Protein AF-A0AAW5XUJ6-F1 (afdb_monomer_lite)

pLDDT: mean 91.0, std 9.07, range [45.59,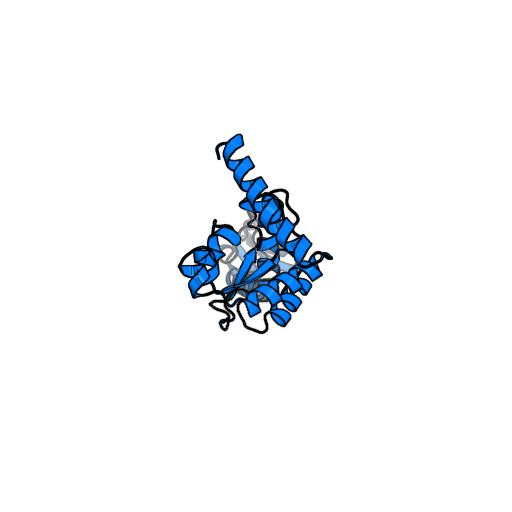 98.56]

Sequence (210 aa):
MRKHKVKENRGGTLSLIDALTNVELQRECSACRSLKLAEDFQKFTSGHLRAQCRGCYTKIQREVNQKYRLNRKIKNFNDRAIEKELEGDFTIEDYNELISFANGKCMLSGDVLTPETMQLDHVVALSKLVVGSTASNVWLVHKRVNEKKWIHSLIDYLTSEHGASVVDKKRLTQSINYLAGKAGVTFEEYIDLLVESEKIALVGKTFFNK

Foldseek 3Di:
DFDWDWDQDPLRKIFIAGPPPRHTQWIQASPPRDIDGQVQFDADPVRDTDSHGPVVVVVVVVVVCVVCVVVVVLVVQLVVLVVLVAGRPCDVVLVVVQCVLCVQAALFQRDGHDPVFKDKDFLLHSLLVQHGNFSLGIHIHGNVLCVQCPVPHPVRLCPDPVSVVRGDPVSNLSSLCSSCVRVVHHSVVSVVSSVVSVVSSVVCCVPVVD

Radius of gyration: 26.1 Å; chains: 1; bounding box: 54×42×80 Å

Structure (mmCIF, N/CA/C/O backbone):
data_AF-A0AAW5XUJ6-F1
#
_entry.id   AF-A0AAW5XUJ6-F1
#
loop_
_atom_site.group_PDB
_atom_site.id
_atom_site.type_symbol
_atom_site.label_atom_id
_atom_site.label_alt_id
_atom_site.label_comp_id
_atom_site.label_asym_id
_atom_site.label_entity_id
_atom_site.label_seq_id
_atom_site.pdbx_PDB_ins_code
_atom_site.Cartn_x
_atom_site.Cartn_y
_atom_site.Cartn_z
_atom_site.occupancy
_atom_site.B_iso_or_equiv
_atom_site.auth_seq_id
_atom_site.auth_comp_id
_atom_site.auth_asym_id
_atom_site.auth_atom_id
_atom_site.pdbx_PDB_model_num
ATOM 1 N N . MET A 1 1 ? 24.566 9.617 -53.868 1.00 57.62 1 MET A N 1
ATOM 2 C CA . MET A 1 1 ? 24.281 8.361 -53.132 1.00 57.62 1 MET A CA 1
ATOM 3 C C . MET A 1 1 ? 24.379 8.630 -51.638 1.00 57.62 1 MET A C 1
ATOM 5 O O . MET A 1 1 ? 25.399 9.167 -51.219 1.00 57.62 1 MET A O 1
ATOM 9 N N . ARG A 1 2 ? 23.353 8.292 -50.842 1.00 64.44 2 ARG A N 1
ATOM 10 C CA . ARG A 1 2 ? 23.471 8.323 -49.373 1.00 64.44 2 ARG A CA 1
ATOM 11 C C . ARG A 1 2 ? 24.458 7.235 -48.948 1.00 64.44 2 ARG A C 1
ATOM 13 O O . ARG A 1 2 ? 24.287 6.077 -49.323 1.00 64.44 2 ARG A O 1
ATOM 20 N N . LYS A 1 3 ? 25.521 7.624 -48.245 1.00 83.00 3 LYS A N 1
ATOM 21 C CA . LYS A 1 3 ? 26.506 6.691 -47.688 1.00 83.00 3 LYS A CA 1
ATOM 22 C C . LYS A 1 3 ? 26.049 6.313 -46.282 1.00 83.00 3 LYS A C 1
ATOM 24 O O . LYS A 1 3 ? 25.679 7.191 -45.509 1.00 83.00 3 LYS A O 1
ATOM 29 N N . HIS A 1 4 ? 26.086 5.027 -45.958 1.00 89.00 4 HIS A N 1
ATOM 30 C CA . HIS A 1 4 ? 25.734 4.517 -44.635 1.00 89.00 4 HIS A CA 1
ATOM 31 C C . HIS A 1 4 ? 26.974 3.934 -43.962 1.00 89.00 4 HIS A C 1
ATOM 33 O O . HIS A 1 4 ? 27.874 3.438 -44.642 1.00 89.00 4 HIS A O 1
ATOM 39 N N . LYS A 1 5 ? 27.022 3.990 -42.631 1.00 92.69 5 LYS A N 1
ATOM 40 C CA . LYS A 1 5 ? 28.093 3.403 -41.822 1.00 92.69 5 LYS A CA 1
ATOM 41 C C . LYS A 1 5 ? 27.497 2.538 -40.716 1.00 92.69 5 LYS A C 1
ATOM 43 O O . LYS A 1 5 ? 26.452 2.869 -40.162 1.00 92.69 5 LYS A O 1
ATOM 48 N N . VAL A 1 6 ? 28.184 1.448 -40.379 1.00 91.38 6 VAL A N 1
ATOM 49 C CA . VAL A 1 6 ? 27.886 0.655 -39.183 1.00 91.38 6 VAL A CA 1
ATOM 50 C C . VAL A 1 6 ? 28.646 1.239 -37.994 1.00 91.38 6 VAL A C 1
ATOM 52 O O . VAL A 1 6 ? 29.843 1.523 -38.081 1.00 91.38 6 VAL A O 1
ATOM 55 N N . LYS A 1 7 ? 27.936 1.446 -36.889 1.00 92.38 7 LYS A N 1
ATOM 56 C CA . LYS A 1 7 ? 28.463 1.952 -35.623 1.00 92.38 7 LYS A CA 1
ATOM 57 C C . LYS A 1 7 ? 28.191 0.934 -34.522 1.00 92.38 7 LYS A C 1
ATOM 59 O O . LYS A 1 7 ? 27.046 0.541 -34.324 1.00 92.38 7 LYS A O 1
ATOM 64 N N . GLU A 1 8 ? 29.219 0.578 -33.766 1.00 91.25 8 GLU A N 1
ATOM 65 C CA . GLU A 1 8 ? 29.068 -0.193 -32.533 1.00 91.25 8 GLU A CA 1
ATOM 66 C C . GLU A 1 8 ? 28.742 0.736 -31.354 1.00 91.25 8 GLU A C 1
ATOM 68 O O . GLU A 1 8 ? 29.313 1.821 -31.205 1.00 91.25 8 GLU A O 1
ATOM 73 N N . ASN A 1 9 ? 27.774 0.341 -30.528 1.00 87.06 9 ASN A N 1
ATOM 74 C CA . ASN A 1 9 ? 27.351 1.096 -29.352 1.00 87.06 9 ASN A CA 1
ATOM 75 C C . ASN A 1 9 ? 27.990 0.536 -28.074 1.00 87.06 9 ASN A C 1
ATOM 77 O O . ASN A 1 9 ? 28.350 -0.634 -28.015 1.00 87.06 9 ASN A O 1
ATOM 81 N N . ARG A 1 10 ? 28.018 1.335 -26.994 1.00 77.19 10 ARG A N 1
ATOM 82 C CA . ARG A 1 10 ? 28.584 0.963 -25.673 1.00 77.19 10 ARG A CA 1
ATOM 83 C C . ARG A 1 10 ? 27.963 -0.285 -25.005 1.00 77.19 10 ARG A C 1
ATOM 85 O O . ARG A 1 10 ? 28.423 -0.681 -23.945 1.00 77.19 10 ARG A O 1
ATOM 92 N N . GLY A 1 11 ? 26.935 -0.893 -25.600 1.00 72.94 11 GLY A N 1
ATOM 93 C CA . GLY A 1 11 ? 26.313 -2.146 -25.154 1.00 72.94 11 GLY A CA 1
ATOM 94 C C . GLY A 1 11 ? 26.535 -3.337 -26.094 1.00 72.94 11 GLY A C 1
ATOM 95 O O . GLY A 1 11 ? 25.790 -4.309 -25.994 1.00 72.94 11 GLY A O 1
ATOM 96 N N . GLY A 1 12 ? 27.481 -3.244 -27.038 1.00 83.31 12 GLY A N 1
ATOM 97 C CA . GLY A 1 12 ? 27.776 -4.306 -28.008 1.00 83.31 12 GLY A CA 1
ATOM 98 C C . GLY A 1 12 ? 26.663 -4.539 -29.035 1.00 83.31 12 GLY A C 1
ATOM 99 O O . GLY A 1 12 ? 26.521 -5.642 -29.549 1.00 83.31 12 GLY A O 1
ATOM 100 N N . THR A 1 13 ? 25.816 -3.534 -29.280 1.00 89.62 13 THR A N 1
ATOM 101 C CA . THR A 1 13 ? 24.784 -3.557 -30.329 1.00 89.62 13 THR A CA 1
ATOM 102 C C . THR A 1 13 ? 25.220 -2.721 -31.516 1.00 89.62 13 THR A C 1
ATOM 104 O O . THR A 1 13 ? 25.843 -1.665 -31.346 1.00 89.62 13 THR A O 1
ATOM 107 N N . LEU A 1 14 ? 24.818 -3.127 -32.714 1.00 93.19 14 LEU A N 1
ATOM 108 C CA . LEU A 1 14 ? 25.140 -2.410 -33.943 1.00 93.19 14 LEU A CA 1
ATOM 109 C C . LEU A 1 14 ? 24.032 -1.429 -34.350 1.00 93.19 14 LEU A C 1
ATOM 111 O O . LEU A 1 14 ? 22.842 -1.694 -34.188 1.00 93.19 14 LEU A O 1
ATOM 115 N N . SER A 1 15 ? 24.430 -0.289 -34.906 1.00 92.81 15 SER A N 1
ATOM 116 C CA . SER A 1 15 ? 23.545 0.707 -35.512 1.00 92.81 15 SER A CA 1
ATOM 117 C C . SER A 1 15 ? 23.955 0.977 -36.956 1.00 92.81 15 SER A C 1
ATOM 119 O O . SER A 1 15 ? 25.144 1.110 -37.249 1.00 92.81 15 SER A O 1
ATOM 121 N N . LEU A 1 16 ? 22.975 1.140 -37.843 1.00 93.25 16 LEU A N 1
ATOM 122 C CA . LEU A 1 16 ? 23.170 1.721 -39.167 1.00 93.25 16 LEU A CA 1
ATOM 123 C C . LEU A 1 16 ? 22.909 3.225 -39.081 1.00 93.25 16 LEU A C 1
ATOM 125 O O . LEU A 1 16 ? 21.800 3.647 -38.741 1.00 93.25 16 LEU A O 1
ATOM 129 N N . ILE A 1 17 ? 23.922 4.026 -39.396 1.00 93.12 17 ILE A N 1
ATOM 130 C CA . ILE A 1 17 ? 23.846 5.488 -39.371 1.00 93.12 17 ILE A CA 1
ATOM 131 C C . ILE A 1 17 ? 24.035 6.073 -40.771 1.00 93.12 17 ILE A C 1
ATOM 133 O O . ILE A 1 17 ? 24.772 5.528 -41.599 1.00 93.12 17 ILE A O 1
ATOM 137 N N . ASP A 1 18 ? 23.389 7.205 -41.029 1.00 91.44 18 ASP A N 1
ATOM 138 C CA . ASP A 1 18 ? 23.691 8.045 -42.185 1.00 91.44 18 ASP A CA 1
ATOM 139 C C . ASP A 1 18 ? 25.086 8.668 -42.001 1.00 91.44 18 ASP A C 1
ATOM 141 O O . ASP A 1 18 ? 25.373 9.291 -40.980 1.00 91.44 18 ASP A O 1
ATOM 145 N N . ALA A 1 19 ? 25.982 8.470 -42.969 1.00 88.50 19 ALA A N 1
ATOM 146 C CA . ALA A 1 19 ? 27.388 8.846 -42.825 1.00 88.50 19 ALA A CA 1
ATOM 147 C C . ALA A 1 19 ? 27.631 10.365 -42.863 1.00 88.50 19 ALA A C 1
ATOM 149 O O . ALA A 1 19 ? 28.704 10.807 -42.464 1.00 88.50 19 ALA A O 1
ATOM 150 N N . LEU A 1 20 ? 26.671 11.153 -43.358 1.00 87.31 20 LEU A N 1
ATOM 151 C CA . LEU A 1 20 ? 26.785 12.610 -43.454 1.00 87.31 20 LEU A CA 1
ATOM 152 C C . LEU A 1 20 ? 26.234 13.287 -42.199 1.00 87.31 20 LEU A C 1
ATOM 154 O O . LEU A 1 20 ? 26.838 14.213 -41.669 1.00 87.31 20 LEU A O 1
ATOM 158 N N . THR A 1 21 ? 25.090 12.811 -41.716 1.00 87.62 21 THR A N 1
ATOM 159 C CA . THR A 1 21 ? 24.347 13.432 -40.610 1.00 87.62 21 THR A CA 1
ATOM 160 C C . THR A 1 21 ? 24.557 12.732 -39.268 1.00 87.62 21 THR A C 1
ATOM 162 O O . THR A 1 21 ? 24.146 13.255 -38.236 1.00 87.62 21 THR A O 1
ATOM 165 N N . ASN A 1 22 ? 25.178 11.546 -39.258 1.00 85.50 22 ASN A N 1
ATOM 166 C CA . ASN A 1 22 ? 25.277 10.642 -38.104 1.00 85.50 22 ASN A CA 1
ATOM 167 C C . ASN A 1 22 ? 23.921 10.239 -37.495 1.00 85.50 22 ASN A C 1
ATOM 169 O O . ASN A 1 22 ? 23.876 9.699 -36.385 1.00 85.50 22 ASN A O 1
ATOM 173 N N . VAL A 1 23 ? 22.814 10.467 -38.210 1.00 88.19 23 VAL A N 1
ATOM 174 C CA . VAL A 1 23 ? 21.477 10.074 -37.761 1.00 88.19 23 VAL A CA 1
ATOM 175 C C . VAL A 1 23 ? 21.358 8.558 -37.807 1.00 88.19 23 VAL A C 1
ATOM 177 O O . VAL A 1 23 ? 21.691 7.917 -38.803 1.00 88.19 23 VAL A O 1
ATOM 180 N N . GLU A 1 24 ? 20.869 7.981 -36.714 1.00 90.56 24 GLU A N 1
ATOM 181 C CA . GLU A 1 24 ? 20.617 6.550 -36.616 1.00 90.56 24 GLU A CA 1
ATOM 182 C C . GLU A 1 24 ? 19.347 6.179 -37.387 1.00 90.56 24 GLU A C 1
ATOM 184 O O . GLU A 1 24 ? 18.268 6.694 -37.097 1.00 90.56 24 GLU A O 1
ATOM 189 N N . LEU A 1 25 ? 19.492 5.304 -38.384 1.00 92.31 25 LEU A N 1
ATOM 190 C CA . LEU A 1 25 ? 18.403 4.831 -39.243 1.00 92.31 25 LEU A CA 1
ATOM 191 C C . LEU A 1 25 ? 17.851 3.498 -38.740 1.00 92.31 25 LEU A C 1
ATOM 193 O O . LEU A 1 25 ? 16.638 3.288 -38.707 1.00 92.31 25 LEU A O 1
ATOM 197 N N . GLN A 1 26 ? 18.752 2.602 -38.333 1.00 93.75 26 GLN A N 1
ATOM 198 C CA . GLN A 1 26 ? 18.420 1.302 -37.762 1.00 93.75 26 GLN A CA 1
ATOM 199 C C . GLN A 1 26 ? 19.334 0.981 -36.589 1.00 93.75 26 GLN A C 1
ATOM 201 O O . GLN A 1 26 ? 20.488 1.411 -36.544 1.00 93.75 26 GLN A O 1
ATOM 206 N N . ARG A 1 27 ? 18.823 0.177 -35.662 1.00 93.69 27 ARG A N 1
ATOM 207 C CA . ARG A 1 27 ? 19.565 -0.327 -34.512 1.00 93.69 27 ARG A CA 1
ATOM 208 C C . ARG A 1 27 ? 19.189 -1.768 -34.227 1.00 93.69 27 ARG A C 1
ATOM 210 O O . ARG A 1 27 ? 18.035 -2.171 -34.349 1.00 93.69 27 ARG A O 1
ATOM 217 N N . GLU A 1 28 ? 20.183 -2.541 -33.832 1.00 95.69 28 GLU A N 1
ATOM 218 C CA . GLU A 1 28 ? 20.012 -3.866 -33.272 1.00 95.69 28 GLU A CA 1
ATOM 219 C C . GLU A 1 28 ? 19.451 -3.758 -31.849 1.00 95.69 28 GLU A C 1
ATOM 221 O O . GLU A 1 28 ? 20.024 -3.108 -30.971 1.00 95.69 28 GLU A O 1
ATOM 226 N N . CYS A 1 29 ? 18.311 -4.399 -31.605 1.00 95.00 29 CYS A N 1
ATOM 227 C CA . CYS A 1 29 ? 17.734 -4.472 -30.269 1.00 95.00 29 CYS A CA 1
ATOM 228 C C . CYS A 1 29 ? 18.614 -5.328 -29.348 1.00 95.00 29 CYS A C 1
ATOM 230 O O . CYS A 1 29 ? 18.840 -6.503 -29.629 1.00 95.00 29 CYS A O 1
ATOM 232 N N . SER A 1 30 ? 19.011 -4.798 -28.188 1.00 94.75 30 SER A N 1
ATOM 233 C CA . SER A 1 30 ? 19.851 -5.536 -27.231 1.00 94.75 30 SER A CA 1
ATOM 234 C C . SER A 1 30 ? 19.184 -6.779 -26.626 1.00 94.75 30 SER A C 1
ATOM 236 O O . SER A 1 30 ? 19.878 -7.647 -26.104 1.00 94.75 30 SER A O 1
ATOM 238 N N . ALA A 1 31 ? 17.851 -6.876 -26.694 1.00 94.19 31 ALA A N 1
ATOM 239 C CA . ALA A 1 31 ? 17.082 -7.986 -26.133 1.00 94.19 31 ALA A CA 1
ATOM 240 C C . ALA A 1 31 ? 16.790 -9.097 -27.156 1.00 94.19 31 ALA A C 1
ATOM 242 O O . ALA A 1 31 ? 17.034 -10.262 -26.870 1.00 94.19 31 ALA A O 1
ATOM 243 N N . CYS A 1 32 ? 16.265 -8.759 -28.340 1.00 94.88 32 CYS A N 1
ATOM 244 C CA . CYS A 1 32 ? 15.916 -9.756 -29.364 1.00 94.88 32 CYS A CA 1
ATOM 245 C C . CYS A 1 32 ? 16.946 -9.889 -30.491 1.00 94.88 32 CYS A C 1
ATOM 247 O O . CYS A 1 32 ? 16.715 -10.662 -31.419 1.00 94.88 32 CYS A O 1
ATOM 249 N N . ARG A 1 33 ? 18.036 -9.108 -30.454 1.00 94.00 33 ARG A N 1
ATOM 250 C CA . ARG A 1 33 ? 19.143 -9.126 -31.429 1.00 94.00 33 ARG A CA 1
ATOM 251 C C . ARG A 1 33 ? 18.730 -8.896 -32.886 1.00 94.00 33 ARG A C 1
ATOM 253 O O . ARG A 1 33 ? 19.502 -9.110 -33.809 1.00 94.00 33 ARG A O 1
ATOM 260 N N . SER A 1 34 ? 17.505 -8.420 -33.103 1.00 95.00 34 SER A N 1
ATOM 261 C CA . SER A 1 34 ? 16.984 -8.083 -34.425 1.00 95.00 34 SER A CA 1
ATOM 262 C C . SER A 1 34 ? 17.304 -6.632 -34.771 1.00 95.00 34 SER A C 1
ATOM 264 O O . SER A 1 34 ? 17.122 -5.743 -33.933 1.00 95.00 34 SER A O 1
ATOM 266 N N . LEU A 1 35 ? 17.703 -6.387 -36.020 1.00 94.56 35 LEU A N 1
ATOM 267 C CA . LEU A 1 35 ? 17.840 -5.046 -36.583 1.00 94.56 35 LEU A CA 1
ATOM 268 C C . LEU A 1 35 ? 16.444 -4.443 -36.826 1.00 94.56 35 LEU A C 1
ATOM 270 O O . LEU A 1 35 ? 15.579 -5.086 -37.423 1.00 94.56 35 LEU A O 1
ATOM 274 N N . LYS A 1 36 ? 16.198 -3.238 -36.307 1.00 96.12 36 LYS A N 1
ATOM 275 C CA . LYS A 1 36 ? 14.901 -2.540 -36.343 1.00 96.12 36 LYS A CA 1
ATOM 276 C C . LYS A 1 36 ? 15.083 -1.074 -36.724 1.00 96.12 36 LYS A C 1
ATOM 278 O O . LYS A 1 36 ? 16.183 -0.539 -36.576 1.00 96.12 36 LYS A O 1
ATOM 283 N N . LEU A 1 37 ? 14.022 -0.425 -37.204 1.00 95.75 37 LEU A N 1
ATOM 284 C CA . LEU A 1 37 ? 14.068 0.997 -37.548 1.00 95.75 37 LEU A CA 1
ATOM 285 C C . LEU A 1 37 ? 14.228 1.837 -36.280 1.00 95.75 37 LEU A C 1
ATOM 287 O O . LEU A 1 37 ? 13.752 1.459 -35.212 1.00 95.75 37 LEU A O 1
ATOM 291 N N . ALA A 1 38 ? 14.869 3.000 -36.382 1.00 92.88 38 ALA A N 1
ATOM 292 C CA . ALA A 1 38 ? 15.061 3.893 -35.238 1.00 92.88 38 ALA A CA 1
ATOM 293 C C . ALA A 1 38 ? 13.734 4.310 -34.562 1.00 92.88 38 ALA A C 1
ATOM 295 O O . ALA A 1 38 ? 13.691 4.540 -33.353 1.00 92.88 38 ALA A O 1
ATOM 296 N N . GLU A 1 39 ? 12.635 4.367 -35.318 1.00 93.88 39 GLU A N 1
ATOM 297 C CA . GLU A 1 39 ? 11.290 4.654 -34.804 1.00 93.88 39 GLU A CA 1
ATOM 298 C C . GLU A 1 39 ? 10.704 3.538 -33.923 1.00 93.88 39 GLU A C 1
ATOM 300 O O . GLU A 1 39 ? 9.928 3.828 -33.006 1.00 93.88 39 GLU A O 1
ATOM 305 N N . ASP A 1 40 ? 11.153 2.290 -34.104 1.00 95.88 40 ASP A N 1
ATOM 306 C CA . ASP A 1 40 ? 10.772 1.138 -33.278 1.00 95.88 40 ASP A CA 1
ATOM 307 C C . ASP A 1 40 ? 11.385 1.191 -31.872 1.00 95.88 40 ASP A C 1
ATOM 309 O O . ASP A 1 40 ? 11.101 0.334 -31.030 1.00 95.88 40 ASP A O 1
ATOM 313 N N . PHE A 1 41 ? 12.223 2.188 -31.585 1.00 95.06 41 PHE A N 1
ATOM 314 C CA . PHE A 1 41 ? 12.810 2.440 -30.276 1.00 95.06 41 PHE A CA 1
ATOM 315 C C . PHE A 1 41 ? 12.173 3.677 -29.638 1.00 95.06 41 PHE A C 1
ATOM 317 O O . PHE A 1 41 ? 11.719 4.608 -30.306 1.00 95.06 41 PHE A O 1
ATOM 324 N N . GLN A 1 42 ? 12.107 3.691 -28.308 1.00 93.19 42 GLN A N 1
ATOM 325 C CA . GLN A 1 42 ? 11.715 4.891 -27.574 1.00 93.19 42 GLN A CA 1
ATOM 326 C C . GLN A 1 42 ? 12.926 5.826 -27.447 1.00 93.19 42 GLN A C 1
ATOM 328 O O . GLN A 1 42 ? 14.042 5.363 -27.199 1.00 93.19 42 GLN A O 1
ATOM 333 N N . LYS A 1 43 ? 12.696 7.135 -27.577 1.00 92.31 43 LYS A N 1
ATOM 334 C CA . LYS A 1 43 ? 13.698 8.177 -27.325 1.00 92.31 43 LYS A CA 1
ATOM 335 C C . LYS A 1 43 ? 13.688 8.579 -25.850 1.00 92.31 43 LYS A C 1
ATOM 337 O O . LYS A 1 43 ? 12.623 8.738 -25.257 1.00 92.31 43 LYS A O 1
ATOM 342 N N . PHE A 1 44 ? 14.870 8.741 -25.267 1.00 87.50 44 PHE A N 1
ATOM 343 C CA . PHE A 1 44 ? 15.052 9.473 -24.017 1.00 87.50 44 PHE A CA 1
ATOM 344 C C . PHE A 1 44 ? 14.858 10.975 -24.254 1.00 87.50 44 PHE A C 1
ATOM 346 O O . PHE A 1 44 ? 14.964 11.445 -25.387 1.00 87.50 44 PHE A O 1
ATOM 353 N N . THR A 1 45 ? 14.647 11.742 -23.183 1.00 88.00 45 THR A 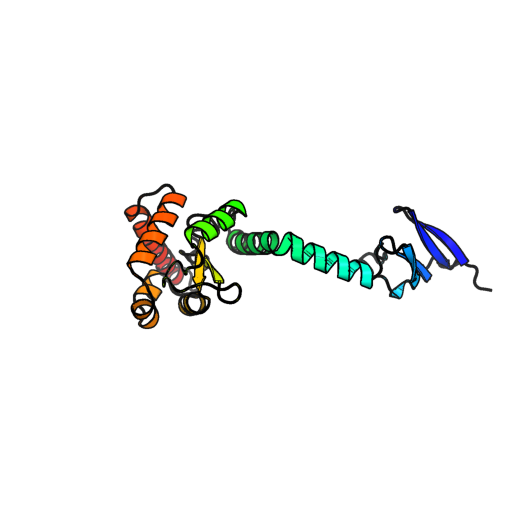N 1
ATOM 354 C CA . THR A 1 45 ? 14.554 13.212 -23.239 1.00 88.00 45 THR A CA 1
ATOM 355 C C . THR A 1 45 ? 15.811 13.853 -23.838 1.00 88.00 45 THR A C 1
ATOM 357 O O . THR A 1 45 ? 15.720 14.855 -24.532 1.00 88.00 45 THR A O 1
ATOM 360 N N . SER A 1 46 ? 16.978 13.226 -23.657 1.00 86.38 46 SER A N 1
ATOM 361 C CA . SER A 1 46 ? 18.252 13.621 -24.278 1.00 86.38 46 SER A CA 1
ATOM 362 C C . SER A 1 46 ? 18.354 13.308 -25.780 1.00 86.38 46 SER A C 1
ATOM 364 O O . SER A 1 46 ? 19.396 13.529 -26.388 1.00 86.38 46 SER A O 1
ATOM 366 N N . GLY A 1 47 ? 17.306 12.749 -26.393 1.00 84.06 47 GLY A N 1
ATOM 367 C CA . GLY A 1 47 ? 17.252 12.413 -27.818 1.00 84.06 47 GLY A CA 1
ATOM 368 C C . GLY A 1 47 ? 17.847 11.050 -28.188 1.00 84.06 47 GLY A C 1
ATOM 369 O O . GLY A 1 47 ? 17.642 10.581 -29.307 1.00 84.06 47 GLY A O 1
ATOM 370 N N . HIS A 1 48 ? 18.533 10.367 -27.267 1.00 86.56 48 HIS A N 1
ATOM 371 C CA . HIS A 1 48 ? 19.104 9.041 -27.518 1.00 86.56 48 HIS A CA 1
ATOM 372 C C . HIS A 1 48 ? 18.034 7.942 -27.584 1.00 86.56 48 HIS A C 1
ATOM 374 O O . HIS A 1 48 ? 17.068 7.958 -26.824 1.00 86.56 48 HIS A O 1
ATOM 380 N N . LEU A 1 49 ? 18.228 6.943 -28.449 1.00 90.25 49 LEU A N 1
ATOM 381 C CA . LEU A 1 49 ? 17.371 5.755 -28.484 1.00 90.25 49 LEU A CA 1
ATOM 382 C C . LEU A 1 49 ? 17.685 4.812 -27.318 1.00 90.25 49 LEU A C 1
ATOM 384 O O . LEU A 1 49 ? 18.852 4.616 -26.960 1.00 90.25 49 LEU A O 1
ATOM 388 N N . ARG A 1 50 ? 16.646 4.170 -26.773 1.00 90.81 50 ARG A N 1
ATOM 389 C CA . ARG A 1 50 ? 16.794 3.016 -25.873 1.00 90.81 50 ARG A CA 1
ATOM 390 C C . ARG A 1 50 ? 17.546 1.870 -26.564 1.00 90.81 50 ARG A C 1
ATOM 392 O O . ARG A 1 50 ? 17.604 1.785 -27.789 1.00 90.81 50 ARG A O 1
ATOM 399 N N . ALA A 1 51 ? 18.134 0.984 -25.764 1.00 92.62 51 ALA A N 1
ATOM 400 C CA . ALA A 1 51 ? 18.830 -0.200 -26.273 1.00 92.62 51 ALA A CA 1
ATOM 401 C C . ALA A 1 51 ? 17.852 -1.298 -26.733 1.00 92.62 51 ALA A C 1
ATOM 403 O O . ALA A 1 51 ? 18.141 -2.044 -27.664 1.00 92.62 51 ALA A O 1
ATOM 404 N N . GLN A 1 52 ? 16.681 -1.384 -26.098 1.00 94.75 52 GLN A N 1
ATOM 405 C CA . GLN A 1 52 ? 15.624 -2.328 -26.448 1.00 94.75 52 GLN A CA 1
ATOM 406 C C . GLN A 1 52 ? 14.594 -1.672 -27.371 1.00 94.75 52 GLN A C 1
ATOM 408 O O . GLN A 1 52 ? 14.189 -0.529 -27.139 1.00 94.75 52 GLN A O 1
ATOM 413 N N . CYS A 1 53 ? 14.113 -2.414 -28.371 1.00 95.44 53 CYS A N 1
ATOM 414 C CA . CYS A 1 53 ? 12.957 -1.993 -29.159 1.00 95.44 53 CYS A CA 1
ATOM 415 C C . CYS A 1 53 ? 11.705 -1.910 -28.270 1.00 95.44 53 CYS A C 1
ATOM 417 O O . CYS A 1 53 ? 11.634 -2.543 -27.211 1.00 95.44 53 CYS A O 1
ATOM 419 N N . ARG A 1 54 ? 10.694 -1.153 -28.709 1.00 95.62 54 ARG A N 1
ATOM 420 C CA . ARG A 1 54 ? 9.447 -0.917 -27.963 1.00 95.62 54 ARG A CA 1
ATOM 421 C C . ARG A 1 54 ? 8.792 -2.221 -27.510 1.00 95.62 54 ARG A C 1
ATOM 423 O O . ARG A 1 54 ? 8.476 -2.344 -26.334 1.00 95.62 54 ARG A O 1
ATOM 430 N N . GLY A 1 55 ? 8.669 -3.213 -28.395 1.00 95.50 55 GLY A N 1
ATOM 431 C CA . GLY A 1 55 ? 8.054 -4.505 -28.062 1.00 95.50 55 GLY A CA 1
ATOM 432 C C . GLY A 1 55 ? 8.780 -5.249 -26.935 1.00 95.50 55 GLY A C 1
ATOM 433 O O . GLY A 1 55 ? 8.155 -5.660 -25.957 1.00 95.50 55 GLY A O 1
ATOM 434 N N . CYS A 1 56 ? 10.109 -5.362 -27.027 1.00 95.69 56 CYS A N 1
ATOM 435 C CA . CYS A 1 56 ? 10.919 -5.985 -25.978 1.00 95.69 56 CYS A CA 1
ATOM 436 C C . CYS A 1 56 ? 10.862 -5.191 -24.672 1.00 95.69 56 CYS A C 1
ATOM 438 O O . CYS A 1 56 ? 10.678 -5.779 -23.610 1.00 95.69 56 CYS A O 1
ATOM 440 N N . TYR A 1 57 ? 10.975 -3.863 -24.743 1.00 94.44 57 TYR A N 1
ATOM 441 C CA . TYR A 1 57 ? 10.885 -3.002 -23.568 1.00 94.44 57 TYR A CA 1
ATOM 442 C C . TYR A 1 57 ? 9.534 -3.152 -22.862 1.00 94.44 57 TYR A C 1
ATOM 444 O O . TYR A 1 57 ? 9.503 -3.342 -21.651 1.00 94.44 57 TYR A O 1
ATOM 452 N N . THR A 1 58 ? 8.424 -3.142 -23.604 1.00 93.75 58 THR A N 1
ATOM 453 C CA . THR A 1 58 ? 7.083 -3.344 -23.045 1.00 93.75 58 THR A CA 1
ATOM 454 C C . THR A 1 58 ? 6.948 -4.709 -22.375 1.00 93.75 58 THR A C 1
ATOM 456 O O . THR A 1 58 ? 6.391 -4.783 -21.281 1.00 93.75 58 THR A O 1
ATOM 459 N N . LYS A 1 59 ? 7.473 -5.783 -22.980 1.00 94.12 59 LYS A N 1
ATOM 460 C CA . LYS A 1 59 ? 7.461 -7.124 -22.375 1.00 94.12 59 LYS A CA 1
ATOM 461 C C . LYS A 1 59 ? 8.243 -7.153 -21.057 1.00 94.12 59 LYS A C 1
ATOM 463 O O . LYS A 1 59 ? 7.679 -7.523 -20.032 1.00 94.12 59 LYS A O 1
ATOM 468 N N . ILE A 1 60 ? 9.484 -6.665 -21.069 1.00 91.88 60 ILE A N 1
ATOM 469 C CA . ILE A 1 60 ? 10.340 -6.591 -19.876 1.00 91.88 60 ILE A CA 1
ATOM 470 C C . ILE A 1 60 ? 9.673 -5.741 -18.789 1.00 91.88 60 ILE A C 1
ATOM 472 O O . ILE A 1 60 ? 9.636 -6.129 -17.627 1.00 91.88 60 ILE A O 1
ATOM 476 N N . GLN A 1 61 ? 9.095 -4.594 -19.150 1.00 90.38 61 GLN A N 1
ATOM 477 C CA . GLN A 1 61 ? 8.376 -3.739 -18.205 1.00 90.38 61 GLN A CA 1
ATOM 478 C C . GLN A 1 61 ? 7.183 -4.453 -17.572 1.00 90.38 61 GLN A C 1
ATOM 480 O O . GLN A 1 61 ? 6.969 -4.311 -16.373 1.00 90.38 61 GLN A O 1
ATOM 485 N N . ARG A 1 62 ? 6.411 -5.234 -18.338 1.00 89.00 62 ARG A N 1
ATOM 486 C CA . ARG A 1 62 ? 5.301 -6.029 -17.789 1.00 89.00 62 ARG A CA 1
ATOM 487 C C . ARG A 1 62 ? 5.802 -7.063 -16.783 1.00 89.00 62 ARG A C 1
ATOM 489 O O . ARG A 1 62 ? 5.247 -7.135 -15.692 1.00 89.00 62 ARG A O 1
ATOM 496 N N . GLU A 1 63 ? 6.864 -7.791 -17.113 1.00 89.25 63 GLU A N 1
ATOM 497 C CA . GLU A 1 63 ? 7.473 -8.797 -16.231 1.00 89.25 63 GLU A CA 1
ATOM 498 C C . GLU A 1 63 ? 8.026 -8.166 -14.945 1.00 89.25 63 GLU A C 1
ATOM 500 O O . GLU A 1 63 ? 7.733 -8.630 -13.845 1.00 89.25 63 GLU A O 1
ATOM 505 N N . VAL A 1 64 ? 8.753 -7.051 -15.058 1.00 87.88 64 VAL A N 1
ATOM 506 C CA . VAL A 1 64 ? 9.266 -6.285 -13.910 1.00 87.88 64 VAL A CA 1
ATOM 507 C C . VAL A 1 64 ? 8.113 -5.756 -13.055 1.00 87.88 64 VAL A C 1
ATOM 509 O O . VAL A 1 64 ? 8.126 -5.912 -11.836 1.00 87.88 64 VAL A O 1
ATOM 512 N N . ASN A 1 65 ? 7.082 -5.170 -13.668 1.00 85.50 65 ASN A N 1
ATOM 513 C CA . ASN A 1 65 ? 5.922 -4.658 -12.938 1.00 85.50 65 ASN A CA 1
ATOM 514 C C . ASN A 1 65 ? 5.163 -5.771 -12.207 1.00 85.50 65 ASN A C 1
ATOM 516 O O . ASN A 1 65 ? 4.676 -5.530 -11.107 1.00 85.50 65 ASN A O 1
ATOM 520 N N . GLN A 1 66 ? 5.072 -6.972 -12.785 1.00 84.56 66 GLN A N 1
ATOM 521 C CA . GLN A 1 66 ? 4.496 -8.136 -12.111 1.00 84.56 66 GLN A CA 1
ATOM 522 C C . GLN A 1 66 ? 5.378 -8.599 -10.949 1.00 84.56 66 GLN A C 1
ATOM 524 O O . GLN A 1 66 ? 4.881 -8.735 -9.833 1.00 84.56 66 GLN A O 1
ATOM 529 N N . LYS A 1 67 ? 6.686 -8.761 -11.184 1.00 85.25 67 LYS A N 1
ATOM 530 C CA . LYS A 1 67 ? 7.655 -9.224 -10.180 1.00 85.25 67 LYS A CA 1
ATOM 531 C C . LYS A 1 67 ? 7.717 -8.311 -8.955 1.00 85.25 67 LYS A C 1
ATOM 533 O O . LYS A 1 67 ? 7.772 -8.795 -7.833 1.00 85.25 67 LYS A O 1
ATOM 538 N N . TYR A 1 68 ? 7.683 -6.997 -9.162 1.00 89.75 68 TYR A N 1
ATOM 539 C CA . TYR A 1 68 ? 7.809 -6.000 -8.094 1.00 89.75 68 TYR A CA 1
ATOM 540 C C . TYR A 1 68 ? 6.473 -5.347 -7.720 1.00 89.75 68 TYR A C 1
ATOM 542 O O . TYR A 1 68 ? 6.461 -4.276 -7.109 1.00 89.75 68 TYR A O 1
ATOM 550 N N . ARG A 1 69 ? 5.337 -5.964 -8.080 1.00 89.69 69 ARG A N 1
ATOM 551 C CA . ARG A 1 69 ? 4.000 -5.408 -7.819 1.00 89.69 69 ARG A CA 1
ATOM 552 C C . ARG A 1 69 ? 3.782 -5.135 -6.333 1.00 89.69 69 ARG A C 1
ATOM 554 O O . ARG A 1 69 ? 3.296 -4.061 -5.985 1.00 89.69 69 ARG A O 1
ATOM 561 N N . LEU A 1 70 ? 4.148 -6.089 -5.475 1.00 91.31 70 LEU A N 1
ATOM 562 C CA . LEU A 1 70 ? 4.014 -5.944 -4.027 1.00 91.31 70 LEU A CA 1
ATOM 563 C C . LEU A 1 70 ? 4.947 -4.851 -3.496 1.00 91.31 70 LEU A C 1
ATOM 565 O O . LEU A 1 70 ? 4.474 -3.937 -2.835 1.00 91.31 70 LEU A O 1
ATOM 569 N N . ASN A 1 71 ? 6.225 -4.865 -3.882 1.00 93.31 71 ASN A N 1
ATOM 570 C CA . ASN A 1 71 ? 7.194 -3.848 -3.457 1.00 93.31 71 ASN A CA 1
ATOM 571 C C . ASN A 1 71 ? 6.724 -2.439 -3.826 1.00 93.31 71 ASN A C 1
ATOM 573 O O . ASN A 1 71 ? 6.824 -1.525 -3.017 1.00 93.31 71 ASN A O 1
ATOM 577 N N . ARG A 1 72 ? 6.160 -2.255 -5.028 1.00 92.94 72 ARG A N 1
ATOM 578 C CA . ARG A 1 72 ? 5.592 -0.966 -5.437 1.00 92.94 72 ARG A CA 1
ATOM 579 C C . ARG A 1 72 ? 4.345 -0.607 -4.632 1.00 92.94 72 ARG A C 1
ATOM 581 O O . ARG A 1 72 ? 4.183 0.554 -4.286 1.00 92.94 72 ARG A O 1
ATOM 588 N N . LYS A 1 73 ? 3.474 -1.576 -4.330 1.00 93.56 73 LYS A N 1
ATOM 589 C CA . LYS A 1 73 ? 2.297 -1.354 -3.475 1.00 93.56 73 LYS A CA 1
ATOM 590 C C . LYS A 1 73 ? 2.719 -0.838 -2.097 1.00 93.56 73 LYS A C 1
ATOM 592 O O . LYS A 1 73 ? 2.181 0.175 -1.669 1.00 93.56 73 LYS A O 1
ATOM 597 N N . ILE A 1 74 ? 3.683 -1.499 -1.457 1.00 96.62 74 ILE A N 1
ATOM 598 C CA . ILE A 1 74 ? 4.210 -1.115 -0.140 1.00 96.62 74 ILE A CA 1
ATOM 599 C C . ILE A 1 74 ? 4.915 0.240 -0.210 1.00 96.62 74 ILE A C 1
ATOM 601 O O . ILE A 1 74 ? 4.565 1.142 0.541 1.00 96.62 74 ILE A O 1
ATOM 605 N N . LYS A 1 75 ? 5.801 0.442 -1.196 1.00 95.88 75 LYS A N 1
ATOM 606 C CA . LYS A 1 75 ? 6.470 1.731 -1.404 1.00 95.88 75 LYS A CA 1
ATOM 607 C C . LYS A 1 75 ? 5.464 2.875 -1.550 1.00 95.88 75 LYS A C 1
ATOM 609 O O . LYS A 1 75 ? 5.560 3.850 -0.825 1.00 95.88 75 LYS A O 1
ATOM 614 N N . ASN A 1 76 ? 4.474 2.742 -2.433 1.00 95.88 76 ASN A N 1
ATOM 615 C CA . ASN A 1 76 ? 3.458 3.777 -2.633 1.00 95.88 76 ASN A CA 1
ATOM 616 C C . ASN A 1 76 ? 2.633 4.033 -1.360 1.00 95.88 76 ASN A C 1
ATOM 618 O O . ASN A 1 76 ? 2.140 5.137 -1.151 1.00 95.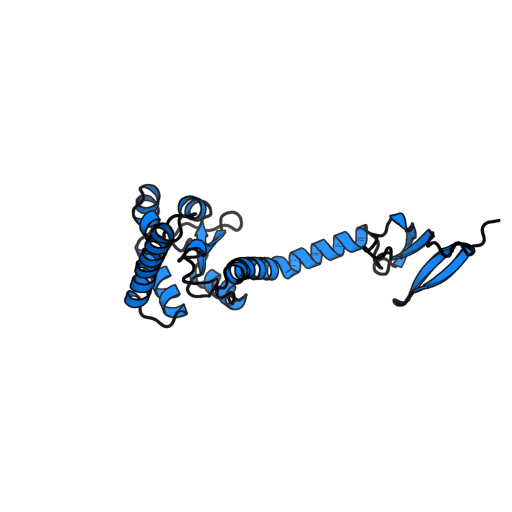88 76 ASN A O 1
ATOM 622 N N . PHE A 1 77 ? 2.427 3.007 -0.532 1.00 95.31 77 PHE A N 1
ATOM 623 C CA . PHE A 1 77 ? 1.717 3.136 0.736 1.00 95.31 77 PHE A CA 1
ATOM 624 C C . PHE A 1 77 ? 2.548 3.912 1.774 1.00 95.31 77 PHE A C 1
ATOM 626 O O . PHE A 1 77 ? 1.994 4.742 2.493 1.00 95.31 77 PHE A O 1
ATOM 633 N N . ASN A 1 78 ? 3.867 3.715 1.791 1.00 98.19 78 ASN A N 1
ATOM 634 C CA . ASN A 1 78 ? 4.801 4.456 2.643 1.00 98.19 78 ASN A CA 1
ATOM 635 C C . ASN A 1 78 ? 5.037 5.884 2.145 1.00 98.19 78 ASN A C 1
ATOM 637 O O . ASN A 1 78 ? 4.996 6.813 2.945 1.00 98.19 78 ASN A O 1
ATOM 641 N N . ASP A 1 79 ? 5.190 6.080 0.831 1.00 97.94 79 ASP A N 1
ATOM 642 C CA . ASP A 1 79 ? 5.370 7.400 0.212 1.00 97.94 79 ASP A CA 1
ATOM 643 C C . ASP A 1 79 ? 4.242 8.365 0.637 1.00 97.94 79 ASP A C 1
ATOM 645 O O . ASP A 1 79 ? 4.513 9.510 0.976 1.00 97.94 79 ASP A O 1
ATOM 649 N N . ARG A 1 80 ? 2.988 7.888 0.730 1.00 95.56 80 ARG A N 1
ATOM 650 C CA . ARG A 1 80 ? 1.835 8.691 1.195 1.00 95.56 80 ARG A CA 1
ATOM 651 C C . ARG A 1 80 ? 1.962 9.197 2.636 1.00 95.56 80 ARG A C 1
ATOM 653 O O . ARG A 1 80 ? 1.375 10.228 2.959 1.00 95.56 80 ARG A O 1
ATOM 660 N N . ALA A 1 81 ? 2.632 8.448 3.510 1.00 96.81 81 ALA A N 1
ATOM 661 C CA . ALA A 1 81 ? 2.897 8.872 4.883 1.00 96.81 81 ALA A CA 1
ATOM 662 C C . ALA A 1 81 ? 4.096 9.829 4.933 1.00 96.81 81 ALA A C 1
ATOM 664 O O . ALA A 1 81 ? 4.008 10.878 5.563 1.00 96.81 81 ALA A O 1
ATOM 665 N N . ILE A 1 82 ? 5.152 9.534 4.170 1.00 97.69 82 ILE A N 1
ATOM 666 C CA . ILE A 1 82 ? 6.353 10.375 4.061 1.00 97.69 82 ILE A CA 1
ATOM 667 C C . ILE A 1 82 ? 6.019 11.760 3.485 1.00 97.69 82 ILE A C 1
ATOM 669 O O . ILE A 1 82 ? 6.509 12.766 3.987 1.00 97.69 82 ILE A O 1
ATOM 673 N N . GLU A 1 83 ? 5.131 11.845 2.489 1.00 97.00 83 GLU A N 1
ATOM 674 C CA . GLU A 1 83 ? 4.604 13.112 1.943 1.00 97.00 83 GLU A CA 1
ATOM 675 C C . GLU A 1 83 ? 3.914 13.992 2.999 1.00 97.00 83 GLU A C 1
ATOM 677 O O . GLU A 1 83 ? 3.715 15.187 2.784 1.00 97.00 83 GLU A O 1
ATOM 682 N N . LYS A 1 84 ? 3.525 13.402 4.131 1.00 93.75 84 LYS A N 1
ATOM 683 C CA . LYS A 1 84 ? 2.901 14.069 5.276 1.00 93.75 84 LYS A CA 1
ATOM 684 C C . LYS A 1 84 ? 3.851 14.223 6.462 1.00 93.75 84 LYS A C 1
ATOM 686 O O . LYS A 1 84 ? 3.377 14.526 7.550 1.00 93.75 84 LYS A O 1
ATOM 691 N N . GLU A 1 85 ? 5.147 13.998 6.250 1.00 96.50 85 GLU A N 1
ATOM 692 C CA . GLU A 1 85 ? 6.185 14.040 7.288 1.00 96.50 85 GLU A CA 1
ATOM 693 C C . GLU A 1 85 ? 5.952 13.010 8.411 1.00 96.50 85 GLU A C 1
ATOM 695 O O . GLU A 1 85 ? 6.362 13.206 9.551 1.00 96.50 85 GLU A O 1
ATOM 700 N N . LEU A 1 86 ? 5.298 11.891 8.079 1.00 96.44 86 LEU A N 1
ATOM 701 C CA . LEU A 1 86 ? 5.066 10.762 8.980 1.00 96.44 86 LEU A CA 1
ATOM 702 C C . LEU A 1 86 ? 5.968 9.576 8.621 1.00 96.44 86 LEU A C 1
ATOM 704 O O . LEU A 1 86 ? 6.477 9.464 7.503 1.00 96.44 86 LEU A O 1
ATOM 708 N N . GLU A 1 87 ? 6.105 8.645 9.564 1.00 97.75 87 GLU A N 1
ATOM 709 C CA . GLU A 1 87 ? 6.841 7.394 9.371 1.00 97.75 87 GLU A CA 1
ATOM 710 C C . GLU A 1 87 ? 6.279 6.571 8.199 1.00 97.75 87 GLU A C 1
ATOM 712 O O . GLU A 1 87 ? 5.069 6.478 7.986 1.00 97.75 87 GLU A O 1
ATOM 717 N N . GLY A 1 88 ? 7.166 5.967 7.413 1.00 97.44 88 GLY A N 1
ATOM 718 C CA . GLY A 1 88 ? 6.823 5.164 6.240 1.00 97.44 88 GLY A CA 1
ATOM 719 C C . GLY A 1 88 ? 7.712 3.934 6.149 1.00 97.44 88 GLY A C 1
ATOM 720 O O . GLY A 1 88 ? 8.429 3.760 5.162 1.00 97.44 88 GLY A O 1
ATOM 721 N N . ASP A 1 89 ? 7.696 3.115 7.195 1.00 97.81 89 ASP A N 1
ATOM 722 C CA . ASP A 1 89 ? 8.607 1.987 7.385 1.00 97.81 89 ASP A CA 1
ATOM 723 C C . ASP A 1 89 ? 7.947 0.611 7.212 1.00 97.81 89 ASP A C 1
ATOM 725 O O . ASP A 1 89 ? 8.657 -0.389 7.240 1.00 97.81 89 ASP A O 1
ATOM 729 N N . PHE A 1 90 ? 6.635 0.540 6.946 1.00 98.31 90 PHE A N 1
ATOM 730 C CA . PHE A 1 90 ? 5.927 -0.725 6.725 1.00 98.31 90 PHE A CA 1
ATOM 731 C C . PHE A 1 90 ? 6.611 -1.569 5.640 1.00 98.31 90 PHE A C 1
ATOM 733 O O . PHE A 1 90 ? 6.785 -1.121 4.500 1.00 98.31 90 PHE A O 1
ATOM 740 N N . THR A 1 91 ? 7.000 -2.793 5.991 1.00 97.69 91 THR A N 1
ATOM 741 C CA . THR A 1 91 ? 7.835 -3.663 5.152 1.00 97.69 91 THR A CA 1
ATOM 742 C C . THR A 1 91 ? 7.034 -4.754 4.428 1.00 97.69 91 THR A C 1
ATOM 744 O O . THR A 1 91 ? 5.818 -4.902 4.585 1.00 97.69 91 THR A O 1
ATOM 747 N N . ILE A 1 92 ? 7.711 -5.542 3.583 1.00 96.62 92 ILE A N 1
ATOM 748 C CA . ILE A 1 92 ? 7.107 -6.733 2.959 1.00 96.62 92 ILE A CA 1
ATOM 749 C C . ILE A 1 92 ? 6.897 -7.822 4.014 1.00 96.62 92 ILE A C 1
ATOM 751 O O . ILE A 1 92 ? 5.916 -8.563 3.957 1.00 96.62 92 ILE A O 1
ATOM 755 N N . GLU A 1 93 ? 7.811 -7.911 4.972 1.00 97.56 93 GLU A N 1
ATOM 756 C CA . GLU A 1 93 ? 7.761 -8.814 6.110 1.00 97.56 93 GLU A CA 1
ATOM 757 C C . GLU A 1 93 ? 6.523 -8.513 6.963 1.00 97.56 93 GLU A C 1
ATOM 759 O O . GLU A 1 93 ? 5.724 -9.421 7.202 1.00 97.56 93 GLU A O 1
ATOM 764 N N . ASP A 1 94 ? 6.278 -7.236 7.280 1.00 98.25 94 ASP A N 1
ATOM 765 C CA . ASP A 1 94 ? 5.066 -6.803 7.985 1.00 98.25 94 ASP A CA 1
ATOM 766 C C . ASP A 1 94 ? 3.799 -7.126 7.193 1.00 98.25 94 ASP A C 1
ATOM 768 O O . ASP A 1 94 ? 2.807 -7.586 7.756 1.00 98.25 94 ASP A O 1
ATOM 772 N N . TYR A 1 95 ? 3.819 -6.933 5.870 1.00 97.81 95 TYR A N 1
ATOM 773 C CA . TYR A 1 95 ? 2.692 -7.298 5.015 1.00 97.81 95 TYR A CA 1
ATOM 774 C C . TYR A 1 95 ? 2.395 -8.801 5.056 1.00 97.81 95 TYR A C 1
ATOM 776 O O . TYR A 1 95 ? 1.232 -9.195 5.148 1.00 97.81 95 TYR A O 1
ATOM 784 N N . ASN A 1 96 ? 3.421 -9.648 4.979 1.00 97.00 96 ASN A N 1
ATOM 785 C CA . ASN A 1 96 ? 3.250 -11.098 5.017 1.00 97.00 96 ASN A CA 1
ATOM 786 C C . ASN A 1 96 ? 2.734 -11.565 6.381 1.00 97.00 96 ASN A C 1
ATOM 788 O O . ASN A 1 96 ? 1.843 -12.416 6.441 1.00 97.00 96 ASN A O 1
ATOM 792 N N . GLU A 1 97 ? 3.244 -10.985 7.467 1.00 98.38 97 GLU A N 1
ATOM 793 C CA . GLU A 1 97 ? 2.742 -11.266 8.807 1.00 98.38 97 GLU A CA 1
ATOM 794 C C . GLU A 1 97 ? 1.288 -10.816 8.966 1.00 98.38 97 GLU A C 1
ATOM 796 O O . GLU A 1 97 ? 0.451 -11.589 9.432 1.00 98.38 97 GLU A O 1
ATOM 801 N N . LEU A 1 98 ? 0.956 -9.617 8.486 1.00 98.19 98 LEU A N 1
ATOM 802 C CA . LEU A 1 98 ? -0.402 -9.087 8.504 1.00 98.19 98 LEU A CA 1
ATOM 803 C C . LEU A 1 98 ? -1.370 -9.983 7.721 1.00 98.19 98 LEU A C 1
ATOM 805 O O . LEU A 1 98 ? -2.477 -10.242 8.186 1.00 98.19 98 LEU A O 1
ATOM 809 N N . ILE A 1 99 ? -0.961 -10.491 6.553 1.00 97.62 99 ILE A N 1
ATOM 810 C CA . ILE A 1 99 ? -1.738 -11.457 5.759 1.00 97.62 99 ILE A CA 1
ATOM 811 C C . ILE A 1 99 ? -1.959 -12.756 6.541 1.00 97.62 99 ILE A C 1
ATOM 813 O O . ILE A 1 99 ? -3.078 -13.274 6.554 1.00 97.62 99 ILE A O 1
ATOM 817 N N . SER A 1 100 ? -0.917 -13.260 7.207 1.00 98.06 100 SER A N 1
ATOM 818 C CA . SER A 1 100 ? -0.985 -14.467 8.038 1.00 98.06 100 SER A CA 1
ATOM 819 C C . SER A 1 100 ? -1.954 -14.286 9.211 1.00 98.06 100 SER A C 1
ATOM 821 O O . SER A 1 100 ? -2.878 -15.081 9.382 1.00 98.06 100 SER A O 1
ATOM 823 N N . PHE A 1 101 ? -1.828 -13.182 9.954 1.00 98.44 101 PHE A N 1
ATOM 824 C CA . PHE A 1 101 ? -2.740 -12.820 11.040 1.00 98.44 101 PHE A CA 1
ATOM 825 C C . PHE A 1 101 ? -4.182 -12.629 10.547 1.00 98.44 101 PHE A C 1
ATOM 827 O O . PHE A 1 101 ? -5.153 -13.077 11.173 1.00 98.44 101 PHE A O 1
ATOM 834 N N . ALA A 1 102 ? -4.346 -11.964 9.400 1.00 97.50 102 ALA A N 1
ATOM 835 C CA . ALA A 1 102 ? -5.652 -11.734 8.813 1.00 97.50 102 ALA A CA 1
ATOM 836 C C . ALA A 1 102 ? -6.331 -13.050 8.407 1.00 97.50 102 ALA A C 1
ATOM 838 O O . ALA A 1 102 ? -7.556 -13.138 8.467 1.00 97.50 102 ALA A O 1
ATOM 839 N N . ASN A 1 103 ? -5.549 -14.066 8.028 1.00 97.25 103 ASN A N 1
ATOM 840 C CA . ASN A 1 103 ? -6.005 -15.399 7.638 1.00 97.25 103 ASN A CA 1
ATOM 841 C C . ASN A 1 103 ? -7.194 -15.350 6.658 1.00 97.25 103 ASN A C 1
ATOM 843 O O . ASN A 1 103 ? -8.248 -15.951 6.874 1.00 97.25 103 ASN A O 1
ATOM 847 N N . GLY A 1 104 ? -7.050 -14.525 5.616 1.00 96.44 104 GLY A N 1
ATOM 848 C CA . GLY A 1 104 ? -8.072 -14.334 4.586 1.00 96.44 104 GLY A CA 1
ATOM 849 C C . GLY A 1 104 ? -9.354 -13.645 5.063 1.00 96.44 104 GLY A C 1
ATOM 850 O O . GLY A 1 104 ? -10.360 -13.735 4.369 1.00 96.44 104 GLY A O 1
ATOM 851 N N . LYS A 1 105 ? -9.356 -12.971 6.221 1.00 97.94 105 LYS A N 1
ATOM 852 C CA . LYS A 1 105 ? -10.536 -12.300 6.785 1.00 97.94 105 LYS A CA 1
ATOM 853 C C . LYS A 1 105 ? -10.288 -10.834 7.110 1.00 97.94 105 LYS A C 1
ATOM 855 O O . LYS A 1 105 ? -9.234 -10.463 7.624 1.00 97.94 105 LYS A O 1
ATOM 860 N N . CYS A 1 106 ? -11.315 -10.019 6.892 1.00 97.50 106 CYS A N 1
ATOM 861 C CA . CYS A 1 106 ? -11.357 -8.615 7.270 1.00 97.50 106 CYS A CA 1
ATOM 862 C C . CYS A 1 106 ? -11.085 -8.464 8.773 1.00 97.50 106 CYS A C 1
ATOM 864 O O . CYS A 1 106 ? -11.677 -9.161 9.601 1.00 97.50 106 CYS A O 1
ATOM 866 N N . MET A 1 107 ? -10.192 -7.544 9.131 1.00 97.44 107 MET A N 1
ATOM 867 C CA . MET A 1 107 ? -9.809 -7.264 10.519 1.00 97.44 107 MET A CA 1
ATOM 868 C C . MET A 1 107 ? -10.880 -6.473 11.292 1.00 97.44 107 MET A C 1
ATOM 870 O O . MET A 1 107 ? -10.809 -6.368 12.511 1.00 97.44 107 MET A O 1
ATOM 874 N N . LEU A 1 108 ? -11.923 -5.992 10.604 1.00 94.44 108 LEU A N 1
ATOM 875 C CA . LEU A 1 108 ? -13.088 -5.341 11.215 1.00 94.44 108 LEU A CA 1
ATOM 876 C C . LEU A 1 108 ? -14.334 -6.231 11.236 1.00 94.44 108 LEU A C 1
ATOM 878 O O . LEU A 1 108 ? -14.948 -6.415 12.281 1.00 94.44 108 LEU A O 1
ATOM 882 N N . SER A 1 109 ? -14.730 -6.767 10.082 1.00 95.00 109 SER A N 1
ATOM 883 C CA . SER A 1 109 ? -16.012 -7.468 9.930 1.00 95.00 109 SER A CA 1
ATOM 884 C C . SER A 1 109 ? -15.916 -8.987 10.026 1.00 95.00 109 SER A C 1
ATOM 886 O O . SER A 1 109 ? -16.933 -9.659 10.099 1.00 95.00 109 SER A O 1
ATOM 888 N N . GLY A 1 110 ? -14.710 -9.561 9.958 1.00 96.62 110 GLY A N 1
ATOM 889 C CA . GLY A 1 110 ? -14.526 -11.016 9.887 1.00 96.62 110 GLY A CA 1
ATOM 890 C C . GLY A 1 110 ? -14.889 -11.649 8.536 1.00 96.62 110 GLY A C 1
ATOM 891 O O . GLY A 1 110 ? -14.580 -12.823 8.326 1.00 96.62 110 GLY A O 1
ATOM 892 N N . ASP A 1 111 ? -15.477 -10.885 7.610 1.00 96.56 111 ASP A N 1
ATOM 893 C CA . ASP A 1 111 ? -15.782 -11.324 6.244 1.00 96.56 111 ASP A CA 1
ATOM 894 C C . ASP A 1 111 ? -14.554 -11.874 5.522 1.00 96.56 111 ASP A C 1
ATOM 896 O O . ASP A 1 111 ? -13.448 -11.345 5.656 1.00 96.56 111 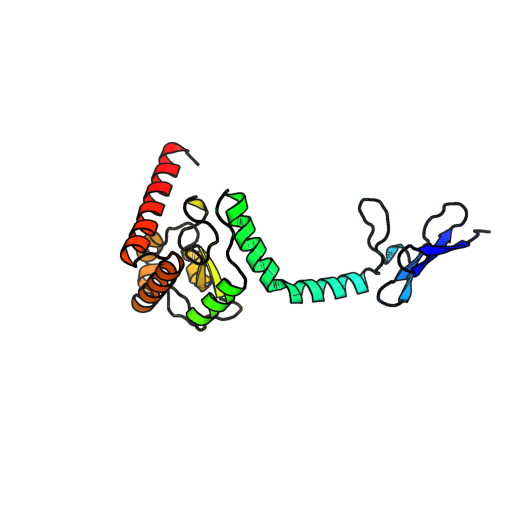ASP A O 1
ATOM 900 N N . VAL A 1 112 ? -14.768 -12.875 4.672 1.00 97.38 112 VAL A N 1
ATOM 901 C CA . VAL A 1 112 ? -13.724 -13.416 3.799 1.00 97.38 112 VAL A CA 1
ATOM 902 C C . VAL A 1 112 ? -13.258 -12.352 2.801 1.00 97.38 112 VAL A C 1
ATOM 904 O O . VAL A 1 112 ? -14.055 -11.670 2.153 1.00 97.38 112 VAL A O 1
ATOM 907 N N . LEU A 1 113 ? -11.943 -12.219 2.674 1.00 97.25 113 LEU A N 1
ATOM 908 C CA . LEU A 1 113 ? -11.274 -11.344 1.728 1.00 97.25 113 LEU A CA 1
ATOM 909 C C . LEU A 1 113 ? -10.880 -12.127 0.479 1.00 97.25 113 LEU A C 1
ATOM 911 O O . LEU A 1 113 ? -10.347 -13.231 0.548 1.00 97.25 113 LEU A O 1
ATOM 915 N N . THR A 1 114 ? -11.097 -11.499 -0.669 1.00 95.69 114 THR A N 1
ATOM 916 C CA . THR A 1 114 ? -10.638 -11.974 -1.978 1.00 95.69 114 THR A CA 1
ATOM 917 C C . THR A 1 114 ? -9.554 -11.030 -2.504 1.00 95.69 114 THR A C 1
ATOM 919 O O . THR A 1 114 ? -9.465 -9.892 -2.027 1.00 95.69 114 THR A O 1
ATOM 922 N N . PRO A 1 115 ? -8.736 -11.434 -3.491 1.00 91.00 115 PRO A N 1
ATOM 923 C CA . PRO A 1 115 ? -7.785 -10.528 -4.138 1.00 91.00 115 PRO A CA 1
ATOM 924 C C . PRO A 1 115 ? -8.418 -9.226 -4.665 1.00 91.00 115 PRO A C 1
ATOM 926 O O . PRO A 1 115 ? -7.749 -8.193 -4.700 1.00 91.00 115 PRO A O 1
ATOM 929 N N . GLU A 1 116 ? -9.698 -9.258 -5.043 1.00 92.56 116 GLU A N 1
ATOM 930 C CA . GLU A 1 116 ? -10.461 -8.126 -5.575 1.00 92.56 116 GLU A CA 1
ATOM 931 C C . GLU A 1 116 ? -11.022 -7.211 -4.476 1.00 92.56 116 GLU A C 1
ATOM 933 O O . GLU A 1 116 ? -11.217 -6.013 -4.704 1.00 92.56 116 GLU A O 1
ATOM 938 N N . THR A 1 117 ? -11.294 -7.757 -3.286 1.00 95.19 117 THR A N 1
ATOM 939 C CA . THR A 1 117 ? -11.921 -7.021 -2.177 1.00 95.19 117 THR A CA 1
ATOM 940 C C . THR A 1 117 ? -10.953 -6.621 -1.072 1.00 95.19 117 THR A C 1
ATOM 942 O O . THR A 1 117 ? -11.269 -5.722 -0.297 1.00 95.19 117 THR A O 1
ATOM 945 N N . MET A 1 118 ? -9.779 -7.240 -0.989 1.00 95.62 118 MET A N 1
ATOM 946 C CA . MET A 1 118 ? -8.776 -6.960 0.035 1.00 95.62 118 MET A CA 1
ATOM 947 C C . MET A 1 118 ? -8.109 -5.595 -0.162 1.00 95.62 118 MET A C 1
ATOM 949 O O . MET A 1 118 ? -7.508 -5.323 -1.205 1.00 95.62 118 MET A O 1
ATOM 953 N N . GLN A 1 119 ? -8.121 -4.761 0.878 1.00 94.62 119 GLN A N 1
ATOM 954 C CA . GLN A 1 119 ? -7.421 -3.478 0.900 1.00 94.62 119 GLN A CA 1
ATOM 955 C C . GLN A 1 119 ? -6.552 -3.326 2.150 1.00 94.62 119 GLN A C 1
ATOM 957 O O . GLN A 1 119 ? -6.893 -3.829 3.217 1.00 94.62 119 GLN A O 1
ATOM 962 N N . LEU A 1 120 ? -5.419 -2.633 1.981 1.00 95.38 120 LEU A N 1
ATOM 963 C CA . LEU A 1 120 ? -4.657 -2.081 3.099 1.00 95.38 120 LEU A CA 1
ATOM 964 C C . LEU A 1 120 ? -5.267 -0.731 3.456 1.00 95.38 120 LEU A C 1
ATOM 966 O O . LEU A 1 120 ? -5.543 0.070 2.559 1.00 95.38 120 LEU A O 1
ATOM 970 N N . ASP A 1 121 ? -5.436 -0.491 4.744 1.00 94.69 121 ASP A N 1
ATOM 971 C CA . ASP A 1 121 ? -5.938 0.765 5.284 1.00 94.69 121 ASP A CA 1
ATOM 972 C C . ASP A 1 121 ? -5.137 1.156 6.532 1.00 94.69 121 ASP A C 1
ATOM 974 O O . ASP A 1 121 ? -4.478 0.313 7.147 1.00 94.69 121 ASP A O 1
ATOM 978 N N . HIS A 1 122 ? -5.187 2.441 6.872 1.00 94.06 122 HIS A N 1
ATOM 979 C CA . HIS A 1 122 ? -4.609 2.985 8.091 1.00 94.06 122 HIS A CA 1
ATOM 980 C C . HIS A 1 122 ? -5.654 3.005 9.200 1.00 94.06 122 HIS A C 1
ATOM 982 O O . HIS A 1 122 ? -6.733 3.574 9.021 1.00 94.06 122 HIS A O 1
ATOM 988 N N . VAL A 1 123 ? -5.336 2.437 10.360 1.00 94.31 123 VAL A N 1
ATOM 989 C CA . VAL A 1 123 ? -6.233 2.428 11.528 1.00 94.31 123 VAL A CA 1
ATOM 990 C C . VAL A 1 123 ? -6.492 3.874 11.968 1.00 94.31 123 VAL A C 1
ATOM 992 O O . VAL A 1 123 ? -7.633 4.349 11.949 1.00 94.31 123 VAL A O 1
ATOM 995 N N . VAL A 1 124 ? -5.410 4.606 12.236 1.00 92.75 124 VAL A N 1
ATOM 996 C CA . VAL A 1 124 ? -5.357 6.062 12.372 1.00 92.75 124 VAL A CA 1
ATOM 997 C C . VAL A 1 124 ? -5.067 6.662 11.001 1.00 92.75 124 VAL A C 1
ATOM 999 O O . VAL A 1 124 ? -3.973 6.526 10.456 1.00 92.75 124 VAL A O 1
ATOM 1002 N N . ALA A 1 125 ? -6.0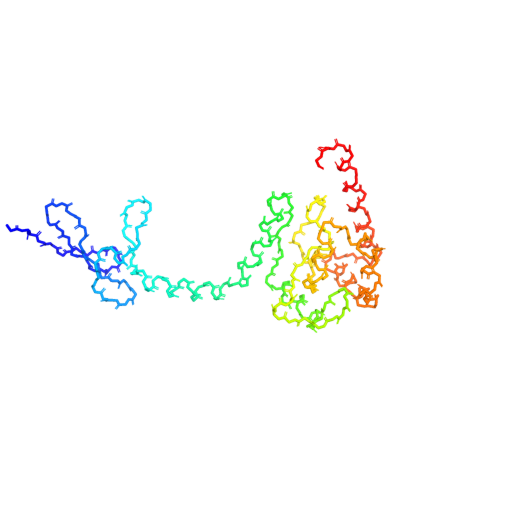60 7.339 10.427 1.00 91.19 125 ALA A N 1
ATOM 1003 C CA . ALA A 1 125 ? -5.937 7.957 9.111 1.00 91.19 125 ALA A CA 1
ATOM 1004 C C . ALA A 1 125 ? -4.780 8.972 9.048 1.00 91.19 125 ALA A C 1
ATOM 1006 O O . ALA A 1 125 ? -4.674 9.858 9.897 1.00 91.19 125 ALA A O 1
ATOM 1007 N N . LEU A 1 126 ? -3.986 8.923 7.970 1.00 91.38 126 LEU A N 1
ATOM 1008 C CA . LEU A 1 126 ? -2.845 9.828 7.760 1.00 91.38 126 LEU A CA 1
ATOM 1009 C C . LEU A 1 126 ? -3.223 11.320 7.757 1.00 91.38 126 LEU A C 1
ATOM 1011 O O . LEU A 1 126 ? -2.379 12.177 7.987 1.00 91.38 126 LEU A O 1
ATOM 1015 N N . SER A 1 127 ? -4.484 11.668 7.482 1.00 87.56 127 SER A N 1
ATOM 1016 C CA . SER A 1 127 ? -4.968 13.055 7.556 1.00 87.56 127 SER A CA 1
ATOM 1017 C C . SER A 1 127 ? -4.904 13.650 8.964 1.00 87.56 127 SER A C 1
ATOM 1019 O O . SER A 1 127 ? -4.990 14.866 9.090 1.00 87.56 127 SER A O 1
ATOM 1021 N N . LYS A 1 128 ? -4.760 12.818 10.000 1.00 87.50 128 LYS A N 1
ATOM 1022 C CA . LYS A 1 128 ? -4.661 13.251 11.398 1.00 87.50 128 LYS A CA 1
ATOM 1023 C C . LYS A 1 128 ? -3.253 13.656 11.809 1.00 87.50 128 LYS A C 1
ATOM 1025 O O . LYS A 1 128 ? -3.113 14.304 12.834 1.00 87.50 128 LYS A O 1
ATOM 1030 N N . LEU A 1 129 ? -2.241 13.301 11.011 1.00 90.19 129 LEU A N 1
ATOM 1031 C CA . LEU A 1 129 ? -0.836 13.636 11.262 1.00 90.19 129 LEU A CA 1
ATOM 1032 C C . LEU A 1 129 ? -0.300 13.116 12.611 1.00 90.19 129 LEU A C 1
ATOM 1034 O O . LEU A 1 129 ? 0.533 13.766 13.229 1.00 90.19 129 LEU A O 1
ATOM 1038 N N . VAL A 1 130 ? -0.782 11.951 13.064 1.00 91.50 130 VAL A N 1
ATOM 1039 C CA . VAL A 1 130 ? -0.356 11.343 14.342 1.00 91.50 130 VAL A CA 1
ATOM 1040 C C . VAL A 1 130 ? 0.513 10.110 14.123 1.00 91.50 130 VAL A C 1
ATOM 1042 O O . VAL A 1 130 ? 1.598 10.022 14.683 1.00 91.50 130 VAL A O 1
ATOM 1045 N N . VAL A 1 131 ? 0.059 9.166 13.293 1.00 93.81 131 VAL A N 1
ATOM 1046 C CA . VAL A 1 131 ? 0.774 7.907 13.033 1.00 93.81 131 VAL A CA 1
ATOM 1047 C C . VAL A 1 131 ? 0.894 7.673 11.531 1.00 93.81 131 VAL A C 1
ATOM 1049 O O . VAL A 1 131 ? -0.055 7.907 10.779 1.00 93.81 131 VAL A O 1
ATOM 1052 N N . GLY A 1 132 ? 2.072 7.224 11.100 1.00 96.12 132 GLY A N 1
ATOM 1053 C CA . GLY A 1 132 ? 2.407 6.962 9.703 1.00 96.12 132 GLY A CA 1
ATOM 1054 C C . GLY A 1 132 ? 1.998 5.580 9.185 1.00 96.12 132 GLY A C 1
ATOM 1055 O O . GLY A 1 132 ? 1.121 4.909 9.731 1.00 96.12 132 GLY A O 1
ATOM 1056 N N . SER A 1 133 ? 2.632 5.154 8.095 1.00 97.88 133 SER A N 1
ATOM 1057 C CA . SER A 1 133 ? 2.522 3.806 7.529 1.00 97.88 133 SER A CA 1
ATOM 1058 C C . SER A 1 133 ? 3.500 2.865 8.239 1.00 97.88 133 SER A C 1
ATOM 1060 O O . SER A 1 133 ? 4.582 2.602 7.716 1.00 97.88 133 SER A O 1
ATOM 1062 N N . THR A 1 134 ? 3.099 2.364 9.408 1.00 98.06 134 THR A N 1
ATOM 1063 C CA . THR A 1 134 ? 3.884 1.452 10.260 1.00 98.06 134 THR A CA 1
ATOM 1064 C C . THR A 1 134 ? 3.126 0.147 10.525 1.00 98.06 134 THR A C 1
ATOM 1066 O O . THR A 1 134 ? 1.906 0.076 10.355 1.00 98.06 134 THR A O 1
ATOM 1069 N N . ALA A 1 135 ? 3.812 -0.903 10.986 1.00 98.00 135 ALA A N 1
ATOM 1070 C CA . ALA A 1 135 ? 3.181 -2.198 11.283 1.00 98.00 135 ALA A CA 1
ATOM 1071 C C . ALA A 1 135 ? 2.039 -2.120 12.318 1.00 98.00 135 ALA A C 1
ATOM 1073 O O . ALA A 1 135 ? 1.118 -2.936 12.282 1.00 98.00 135 ALA A O 1
ATOM 1074 N N . SER A 1 136 ? 2.074 -1.132 13.216 1.00 97.88 136 SER A N 1
ATOM 1075 C CA . SER A 1 136 ? 1.055 -0.906 14.246 1.00 97.88 136 SER A CA 1
ATOM 1076 C C . SER A 1 136 ? -0.123 -0.051 13.785 1.00 97.88 136 SER A C 1
ATOM 1078 O O . SER A 1 136 ? -1.103 0.065 14.516 1.00 97.88 136 SER A O 1
ATOM 1080 N N . ASN A 1 137 ? -0.068 0.537 12.588 1.00 97.38 137 ASN A N 1
ATOM 1081 C CA . ASN A 1 137 ? -1.130 1.394 12.062 1.00 97.38 137 ASN A CA 1
ATOM 1082 C C . ASN A 1 137 ? -1.744 0.871 10.758 1.00 97.38 137 ASN A C 1
ATOM 1084 O O . ASN A 1 137 ? -2.595 1.532 10.168 1.00 97.38 137 ASN A O 1
ATOM 1088 N N . VAL A 1 138 ? -1.333 -0.307 10.288 1.00 97.44 138 VAL A N 1
ATOM 1089 C CA . VAL A 1 138 ? -1.800 -0.880 9.021 1.00 97.44 138 VAL A CA 1
ATOM 1090 C C . VAL A 1 138 ? -2.582 -2.159 9.261 1.00 97.44 138 VAL A C 1
ATOM 1092 O O . VAL A 1 138 ? -2.130 -3.070 9.949 1.00 97.44 138 VAL A O 1
ATOM 1095 N N . TRP A 1 139 ? -3.752 -2.253 8.632 1.00 97.31 139 TRP A N 1
ATOM 1096 C CA . TRP A 1 139 ? -4.601 -3.441 8.701 1.00 97.31 139 TRP A CA 1
ATOM 1097 C C . TRP A 1 139 ? -5.205 -3.843 7.354 1.00 97.31 139 TRP A C 1
ATOM 1099 O O . TRP A 1 139 ? -5.177 -3.090 6.377 1.00 97.31 139 TRP A O 1
ATOM 1109 N N . LEU A 1 140 ? -5.751 -5.061 7.306 1.00 97.19 140 LEU A N 1
ATOM 1110 C CA . LEU A 1 140 ? -6.436 -5.617 6.142 1.00 97.19 140 LEU A CA 1
ATOM 1111 C C . LEU A 1 140 ? -7.949 -5.559 6.316 1.00 97.19 140 LEU A C 1
ATOM 1113 O O . LEU A 1 140 ? -8.528 -6.186 7.206 1.00 97.19 140 LEU A O 1
ATOM 1117 N N . VAL A 1 141 ? -8.604 -4.844 5.410 1.00 96.00 141 VAL A N 1
ATOM 1118 C CA . VAL A 1 141 ? -10.047 -4.613 5.447 1.00 96.00 141 VAL A CA 1
ATOM 1119 C C . VAL A 1 141 ? -10.685 -4.911 4.098 1.00 96.00 141 VAL A C 1
ATOM 1121 O O . VAL A 1 141 ? -10.043 -4.888 3.046 1.00 96.00 141 VAL A O 1
ATOM 1124 N N . HIS A 1 142 ? -11.981 -5.204 4.125 1.00 95.62 142 HIS A N 1
ATOM 1125 C CA . HIS A 1 142 ? -12.766 -5.345 2.909 1.00 95.62 142 HIS A CA 1
ATOM 1126 C C . HIS A 1 142 ? -12.976 -3.965 2.265 1.00 95.62 142 HIS A C 1
ATOM 1128 O O . HIS A 1 142 ? -13.280 -3.000 2.962 1.00 95.62 142 HIS A O 1
ATOM 1134 N N . LYS A 1 143 ? -12.905 -3.871 0.933 1.00 93.81 143 LYS A N 1
ATOM 1135 C CA . LYS A 1 143 ? -13.094 -2.637 0.150 1.00 93.81 143 LYS A CA 1
ATOM 1136 C C . LYS A 1 143 ? -14.318 -1.827 0.598 1.00 93.81 143 LYS A C 1
ATOM 1138 O O . LYS A 1 143 ? -14.181 -0.659 0.923 1.00 93.81 143 LYS A O 1
ATOM 1143 N N . ARG A 1 144 ? -15.483 -2.478 0.722 1.00 91.12 144 ARG A N 1
ATOM 1144 C CA . ARG A 1 144 ? -16.728 -1.868 1.240 1.00 91.12 144 ARG A CA 1
ATOM 1145 C C . ARG A 1 144 ? -16.575 -1.182 2.607 1.00 91.12 144 ARG A C 1
ATOM 1147 O O . ARG A 1 144 ? -17.135 -0.117 2.820 1.00 91.12 144 ARG A O 1
ATOM 1154 N N . VAL A 1 145 ? -15.812 -1.795 3.516 1.00 90.38 145 VAL A N 1
ATOM 1155 C CA . VAL A 1 145 ? -15.551 -1.262 4.859 1.00 90.38 145 VAL A CA 1
ATOM 1156 C C . VAL A 1 145 ? -14.621 -0.060 4.748 1.00 90.38 145 VAL A C 1
ATOM 1158 O O . VAL A 1 145 ? -14.913 0.988 5.312 1.00 90.38 145 VAL A O 1
ATOM 1161 N N . ASN A 1 146 ? -13.552 -0.175 3.955 1.00 90.31 146 ASN A N 1
ATOM 1162 C CA . ASN A 1 146 ? -12.610 0.919 3.736 1.00 90.31 146 ASN A CA 1
ATOM 1163 C C . ASN A 1 146 ? -13.266 2.147 3.083 1.00 90.31 146 ASN A C 1
ATOM 1165 O O . ASN A 1 146 ? -13.034 3.273 3.503 1.00 90.31 146 ASN A O 1
ATOM 1169 N N . GLU A 1 147 ? -14.126 1.943 2.084 1.00 87.25 147 GLU A N 1
ATOM 1170 C CA . GLU A 1 147 ? -14.855 3.018 1.394 1.00 87.25 147 GLU A CA 1
ATOM 1171 C C . GLU A 1 147 ? -15.845 3.745 2.309 1.00 87.25 147 GLU A C 1
ATOM 1173 O O . GLU A 1 147 ? -16.111 4.927 2.108 1.00 87.25 147 GLU A O 1
ATOM 1178 N N . LYS A 1 148 ? -16.399 3.051 3.309 1.00 84.38 148 LYS A N 1
ATOM 1179 C CA . LYS A 1 148 ? -17.324 3.635 4.288 1.00 84.38 148 LYS A CA 1
ATOM 1180 C C . LYS A 1 148 ? -16.604 4.253 5.483 1.00 84.38 148 LYS A C 1
ATOM 1182 O O . LYS A 1 148 ? -17.100 5.232 6.029 1.00 84.38 148 LYS A O 1
ATOM 1187 N N . LYS A 1 149 ? -15.436 3.725 5.859 1.00 82.00 149 LYS A N 1
ATOM 1188 C CA . LYS A 1 149 ? -14.542 4.346 6.841 1.00 82.00 149 LYS A CA 1
ATOM 1189 C C . LYS A 1 149 ? -13.922 5.623 6.266 1.00 82.00 149 LYS A C 1
ATOM 1191 O O . LYS A 1 149 ? -14.030 6.662 6.889 1.00 82.00 149 LYS A O 1
ATOM 1196 N N . TRP A 1 150 ? -13.343 5.568 5.068 1.00 67.88 150 TRP A N 1
ATOM 1197 C CA . TRP A 1 150 ? -12.735 6.672 4.308 1.00 67.88 150 TRP A CA 1
ATOM 1198 C C . TRP A 1 150 ? -12.070 7.770 5.164 1.00 67.88 150 TRP A C 1
ATOM 1200 O O . TRP A 1 150 ? -10.953 7.573 5.638 1.00 67.88 150 TRP A O 1
ATOM 1210 N N . ILE A 1 151 ? -12.734 8.917 5.351 1.00 58.88 151 ILE A N 1
ATOM 1211 C CA . ILE A 1 151 ? -12.250 10.067 6.144 1.00 58.88 151 ILE A CA 1
ATOM 1212 C C . ILE A 1 151 ? -12.723 10.062 7.601 1.00 58.88 151 ILE A C 1
ATOM 1214 O O . ILE A 1 151 ? -12.284 10.897 8.393 1.00 58.88 151 ILE A O 1
ATOM 1218 N N . HIS A 1 152 ? -13.643 9.168 7.945 1.00 62.50 152 HIS A N 1
ATOM 1219 C CA . HIS A 1 152 ? -14.118 8.997 9.302 1.00 62.50 152 HIS A CA 1
ATOM 1220 C C . HIS A 1 152 ? -13.048 8.314 10.137 1.00 62.50 152 HIS A C 1
ATOM 1222 O O . HIS A 1 152 ? -12.276 7.464 9.676 1.00 62.50 152 HIS A O 1
ATOM 1228 N N . SER A 1 153 ? -13.000 8.707 11.401 1.00 78.19 153 SER A N 1
ATOM 1229 C CA . SER A 1 153 ? -12.221 7.968 12.367 1.00 78.19 153 SER A CA 1
ATOM 1230 C C . SER A 1 153 ? -12.719 6.540 12.512 1.00 78.19 153 SER A C 1
ATOM 1232 O O . SER A 1 153 ? -13.859 6.227 12.164 1.00 78.19 153 SER A O 1
ATOM 1234 N N . LEU A 1 154 ? -11.876 5.659 13.056 1.00 86.56 154 LEU A N 1
ATOM 1235 C CA . LEU A 1 154 ? -12.369 4.350 13.459 1.00 86.56 154 LEU A CA 1
ATOM 1236 C C . LEU A 1 154 ? -13.533 4.511 14.447 1.00 86.56 154 LEU A C 1
ATOM 1238 O O . LEU A 1 154 ? -14.548 3.849 14.289 1.00 86.56 154 LEU A O 1
ATOM 1242 N N . ILE A 1 155 ? -13.432 5.441 15.396 1.00 84.38 155 ILE A N 1
ATOM 1243 C CA . ILE A 1 155 ? -14.477 5.703 16.393 1.00 84.38 155 ILE A CA 1
ATOM 1244 C C . ILE A 1 155 ? -15.805 6.114 15.729 1.00 84.38 155 ILE A C 1
ATOM 1246 O O . ILE A 1 155 ? -16.848 5.518 16.004 1.00 84.38 155 ILE A O 1
ATOM 1250 N N . ASP A 1 156 ? -15.773 7.063 14.796 1.00 83.06 156 ASP A N 1
ATOM 1251 C CA . ASP A 1 156 ? -16.947 7.510 14.034 1.00 83.06 156 ASP A CA 1
ATOM 1252 C C . ASP A 1 156 ? -17.519 6.371 13.184 1.00 83.06 156 ASP A C 1
ATOM 1254 O O . ASP A 1 156 ? -18.731 6.179 13.104 1.00 83.06 156 ASP A O 1
ATOM 1258 N N . TYR A 1 157 ? -16.650 5.571 12.561 1.00 87.94 157 TYR A N 1
ATOM 1259 C CA . TYR A 1 157 ? -17.087 4.420 11.784 1.00 87.94 157 TYR A CA 1
ATOM 1260 C C . TYR A 1 157 ? -17.816 3.404 12.669 1.00 87.94 157 TYR A C 1
ATOM 1262 O O . TYR A 1 157 ? -18.905 2.963 12.307 1.00 87.94 157 TYR A O 1
ATOM 1270 N N . LEU A 1 158 ? -17.262 3.067 13.838 1.00 88.94 158 LEU A N 1
ATOM 1271 C CA . LEU A 1 158 ? -17.854 2.108 14.776 1.00 88.94 158 LEU A CA 1
ATOM 1272 C C . LEU A 1 158 ? -19.209 2.571 15.329 1.00 88.94 158 LEU A C 1
ATOM 1274 O O . LEU A 1 158 ? -20.034 1.726 15.671 1.00 88.94 158 LEU A O 1
ATOM 1278 N N . THR A 1 159 ? -19.443 3.883 15.405 1.00 86.44 159 THR A N 1
ATOM 1279 C CA . THR A 1 159 ? -20.715 4.466 15.867 1.00 86.44 159 THR A CA 1
ATOM 1280 C C . THR A 1 159 ? -21.718 4.726 14.738 1.00 86.44 159 THR A C 1
ATOM 1282 O O . THR A 1 159 ? -22.896 4.954 15.008 1.00 86.44 159 THR A O 1
ATOM 1285 N N . SER A 1 160 ? -21.293 4.646 13.473 1.00 86.81 160 SER A N 1
ATOM 1286 C CA . SER A 1 160 ? -22.185 4.746 12.314 1.00 86.81 160 SER A CA 1
ATOM 1287 C C . SER A 1 160 ? -23.116 3.533 12.186 1.00 86.81 160 SER A C 1
ATOM 1289 O O . SER A 1 160 ? -22.756 2.418 12.567 1.00 86.81 160 SER A O 1
ATOM 1291 N N . GLU A 1 161 ? -24.284 3.720 11.560 1.00 87.19 161 GLU A N 1
ATOM 1292 C CA . GLU A 1 161 ? -25.242 2.635 11.277 1.00 87.19 161 GLU A CA 1
ATOM 1293 C C . GLU A 1 161 ? -24.573 1.464 10.539 1.00 87.19 161 GLU A C 1
ATOM 1295 O O . GLU A 1 161 ? -24.731 0.297 10.906 1.00 87.19 161 GLU A O 1
ATOM 1300 N N . HIS A 1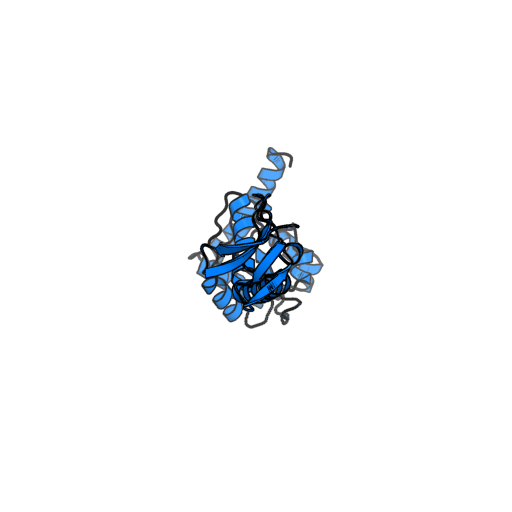 162 ? -23.752 1.775 9.532 1.00 86.06 162 HIS A N 1
ATOM 1301 C CA . HIS A 1 162 ? -23.053 0.751 8.768 1.00 86.06 162 HIS A CA 1
ATOM 1302 C C . HIS A 1 162 ? -22.037 -0.008 9.626 1.00 86.06 162 HIS A C 1
ATOM 1304 O O . HIS A 1 162 ? -22.058 -1.238 9.640 1.00 86.06 162 HIS A O 1
ATOM 1310 N N . GLY A 1 163 ? -21.176 0.700 10.363 1.00 85.25 163 GLY A N 1
ATOM 1311 C CA . GLY A 1 163 ? -20.173 0.063 11.214 1.00 85.25 163 GLY A CA 1
ATOM 1312 C C . GLY A 1 163 ? -20.802 -0.792 12.308 1.00 85.25 163 GLY A C 1
ATOM 1313 O O . GLY A 1 163 ? -20.420 -1.951 12.456 1.00 85.25 163 GLY A O 1
ATOM 1314 N N . ALA A 1 164 ? -21.832 -0.284 12.987 1.00 86.31 164 ALA A N 1
ATOM 1315 C CA . ALA A 1 164 ? -22.562 -1.026 14.011 1.00 86.31 164 ALA A CA 1
ATOM 1316 C C . ALA A 1 164 ? -23.188 -2.330 13.478 1.00 86.31 164 ALA A C 1
ATOM 1318 O O . ALA A 1 164 ? -23.262 -3.314 14.211 1.00 86.31 164 ALA A O 1
ATOM 1319 N N . SER A 1 165 ? -23.602 -2.355 12.205 1.00 89.06 165 SER A N 1
ATOM 1320 C CA . SER A 1 165 ? -24.197 -3.540 11.568 1.00 89.06 165 SER A CA 1
ATOM 1321 C C . SER A 1 165 ? -23.185 -4.562 11.025 1.00 89.06 165 SER A C 1
ATOM 1323 O O . SER A 1 165 ? -23.525 -5.735 10.885 1.00 89.06 165 SER A O 1
ATOM 1325 N N . VAL A 1 166 ? -21.958 -4.139 10.697 1.00 90.44 166 VAL A N 1
ATOM 1326 C CA . VAL A 1 166 ? -20.973 -4.963 9.962 1.00 90.44 166 VAL A CA 1
ATOM 1327 C C . VAL A 1 166 ? -19.802 -5.420 10.832 1.00 90.44 166 VAL A C 1
ATOM 1329 O O . VAL A 1 166 ? -19.141 -6.404 10.506 1.00 90.44 166 VAL A O 1
ATOM 1332 N N . VAL A 1 167 ? -19.495 -4.709 11.915 1.00 93.19 167 VAL A N 1
ATOM 1333 C CA . VAL A 1 167 ? -18.325 -5.002 12.749 1.00 93.19 167 VAL A CA 1
ATOM 1334 C C . VAL A 1 167 ? -18.547 -6.262 13.580 1.00 93.19 167 VAL A C 1
ATOM 1336 O O . VAL A 1 167 ? -19.492 -6.362 14.361 1.00 93.19 167 VAL A O 1
ATOM 1339 N N . ASP A 1 168 ? -17.598 -7.191 13.486 1.00 95.81 168 ASP A N 1
ATOM 1340 C CA . ASP A 1 168 ? -17.486 -8.303 14.421 1.00 95.81 168 ASP A CA 1
ATOM 1341 C C . ASP A 1 168 ? -16.625 -7.837 15.600 1.00 95.81 168 ASP A C 1
ATOM 1343 O O . ASP A 1 168 ? -15.412 -7.649 15.481 1.00 95.81 168 ASP A O 1
ATOM 1347 N N . LYS A 1 169 ? -17.257 -7.657 16.765 1.00 94.44 169 LYS A N 1
ATOM 1348 C CA . LYS A 1 169 ? -16.584 -7.180 17.983 1.00 94.44 169 LYS A CA 1
ATOM 1349 C C . LYS A 1 169 ? -15.411 -8.070 18.389 1.00 94.44 169 LYS A C 1
ATOM 1351 O O . LYS A 1 169 ? -14.363 -7.553 18.760 1.00 94.44 169 LYS A O 1
ATOM 1356 N N . LYS A 1 170 ? -15.555 -9.395 18.293 1.00 96.94 170 LYS A N 1
ATOM 1357 C CA . LYS A 1 170 ? -14.487 -10.333 18.661 1.00 96.94 170 LYS A CA 1
ATOM 1358 C C . LYS A 1 170 ? -13.311 -10.184 17.704 1.00 96.94 170 LYS A C 1
ATOM 1360 O O . LYS A 1 170 ? -12.161 -10.156 18.143 1.00 96.94 170 LYS A O 1
ATOM 1365 N N . ARG A 1 171 ? -13.591 -10.057 16.405 1.00 97.00 171 ARG A N 1
ATOM 1366 C CA . ARG A 1 171 ? -12.558 -9.850 15.387 1.00 97.00 171 ARG A CA 1
ATOM 1367 C C . ARG A 1 171 ? -11.851 -8.508 15.542 1.00 97.00 171 ARG A C 1
ATOM 1369 O O . ARG A 1 171 ? -10.625 -8.458 15.430 1.00 97.00 171 ARG A O 1
ATOM 1376 N N . LEU A 1 172 ? -12.597 -7.449 15.836 1.00 95.94 172 LEU A N 1
ATOM 1377 C CA . LEU A 1 172 ? -12.038 -6.133 16.115 1.00 95.94 172 LEU A CA 1
ATOM 1378 C C . LEU A 1 172 ? -11.108 -6.187 17.331 1.00 95.94 172 LEU A C 1
ATOM 1380 O O . LEU A 1 172 ? -9.961 -5.771 17.225 1.00 95.94 172 LEU A O 1
ATOM 1384 N N . THR A 1 173 ? -11.543 -6.772 18.451 1.00 97.31 173 THR A N 1
ATOM 1385 C CA . THR A 1 173 ? -10.703 -6.911 19.652 1.00 97.31 173 THR A CA 1
ATOM 1386 C C . THR A 1 173 ? -9.415 -7.683 19.368 1.00 97.31 173 THR A C 1
ATOM 1388 O O . THR A 1 173 ? -8.347 -7.274 19.819 1.00 97.31 173 THR A O 1
ATOM 1391 N N . GLN A 1 174 ? -9.475 -8.773 18.596 1.00 98.31 174 GLN A N 1
ATOM 1392 C CA . GLN A 1 174 ? -8.272 -9.504 18.175 1.00 98.31 174 GLN A CA 1
ATOM 1393 C C . GLN A 1 174 ? -7.330 -8.628 17.347 1.00 98.31 174 GLN A C 1
ATOM 1395 O O . GLN A 1 174 ? -6.120 -8.660 17.546 1.00 98.31 174 GLN A O 1
ATOM 1400 N N . SER A 1 175 ? -7.889 -7.847 16.425 1.00 98.12 175 SER A N 1
ATOM 1401 C CA . SER A 1 175 ? -7.116 -6.985 15.533 1.00 98.12 175 SER A CA 1
ATOM 1402 C C . SER A 1 175 ? -6.454 -5.833 16.284 1.00 98.12 175 SER A C 1
ATOM 1404 O O . SER A 1 175 ? -5.284 -5.562 16.046 1.00 98.12 175 SER A O 1
ATOM 1406 N N . ILE A 1 176 ? -7.151 -5.210 17.238 1.00 97.94 176 ILE A N 1
ATOM 1407 C CA . ILE A 1 176 ? -6.568 -4.174 18.099 1.00 97.94 176 ILE A CA 1
ATOM 1408 C C . ILE A 1 176 ? -5.458 -4.752 18.982 1.00 97.94 176 ILE A C 1
ATOM 1410 O O . ILE A 1 176 ? -4.395 -4.153 19.062 1.00 97.94 176 ILE A O 1
ATOM 1414 N N . ASN A 1 177 ? -5.641 -5.939 19.572 1.00 98.44 177 ASN A N 1
ATOM 1415 C CA . ASN A 1 177 ? -4.571 -6.598 20.335 1.00 98.44 177 ASN A CA 1
ATOM 1416 C C . ASN A 1 177 ? -3.325 -6.876 19.480 1.00 98.44 177 ASN A C 1
ATOM 1418 O O . ASN A 1 177 ? -2.204 -6.672 19.936 1.00 98.44 177 ASN A O 1
ATOM 1422 N N . TYR A 1 178 ? -3.514 -7.322 18.236 1.00 98.56 178 TYR A N 1
ATOM 1423 C CA . TYR A 1 178 ? -2.408 -7.514 17.298 1.00 98.56 178 TYR A CA 1
ATOM 1424 C C . TYR A 1 178 ? -1.659 -6.201 17.023 1.00 98.56 178 TYR A C 1
ATOM 1426 O O . TYR A 1 178 ? -0.433 -6.164 17.106 1.00 98.56 178 TYR A O 1
ATOM 1434 N N . LEU A 1 179 ? -2.388 -5.116 16.749 1.00 98.38 179 LEU A N 1
ATOM 1435 C CA . LEU A 1 179 ? -1.801 -3.802 16.473 1.00 98.38 179 LEU A CA 1
ATOM 1436 C C . LEU A 1 179 ? -1.094 -3.208 17.703 1.00 98.38 179 LEU A C 1
ATOM 1438 O O . LEU A 1 179 ? -0.006 -2.651 17.566 1.00 98.38 179 LEU A O 1
ATOM 1442 N N . ALA A 1 180 ? -1.662 -3.387 18.898 1.00 98.25 180 ALA A N 1
ATOM 1443 C CA . ALA A 1 180 ? -1.044 -3.011 20.168 1.00 98.25 180 ALA A CA 1
ATOM 1444 C C . ALA A 1 180 ? 0.291 -3.743 20.375 1.00 98.25 180 ALA A C 1
ATOM 1446 O O . ALA A 1 180 ? 1.317 -3.111 20.623 1.00 98.25 180 ALA A O 1
ATOM 1447 N N . GLY A 1 181 ? 0.312 -5.060 20.131 1.00 98.25 181 GLY A N 1
ATOM 1448 C CA . GLY A 1 181 ? 1.540 -5.856 20.154 1.00 98.25 181 GLY A CA 1
ATOM 1449 C C . GLY A 1 181 ? 2.597 -5.357 19.164 1.00 98.25 181 GLY A C 1
ATOM 1450 O O . GLY A 1 181 ? 3.778 -5.324 19.499 1.00 98.25 181 GLY A O 1
ATOM 1451 N N . LYS A 1 182 ? 2.187 -4.894 17.974 1.00 98.25 182 LYS A N 1
ATOM 1452 C CA . LYS A 1 182 ? 3.088 -4.266 16.991 1.00 98.25 182 LYS A CA 1
ATOM 1453 C C . LYS A 1 182 ? 3.631 -2.910 17.422 1.00 98.25 182 LYS A C 1
ATOM 1455 O O . LYS A 1 182 ? 4.741 -2.566 17.033 1.00 98.25 182 LYS A O 1
ATOM 1460 N N . ALA A 1 183 ? 2.875 -2.156 18.212 1.00 97.19 183 ALA A N 1
ATOM 1461 C CA . ALA A 1 183 ? 3.337 -0.910 18.816 1.00 97.19 183 ALA A CA 1
ATOM 1462 C C . ALA A 1 183 ? 4.162 -1.131 20.098 1.00 97.19 183 ALA A C 1
ATOM 1464 O O . ALA A 1 183 ? 4.760 -0.182 20.594 1.00 97.19 183 ALA A O 1
ATOM 1465 N N . GLY A 1 184 ? 4.209 -2.356 20.636 1.00 97.81 184 GLY A N 1
ATOM 1466 C CA . GLY A 1 184 ? 4.870 -2.640 21.912 1.00 97.81 184 GLY A CA 1
ATOM 1467 C C . GLY A 1 184 ? 4.128 -2.068 23.123 1.00 97.81 184 GLY A C 1
ATOM 1468 O O . GLY A 1 184 ? 4.754 -1.816 24.148 1.00 97.81 184 GLY A O 1
ATOM 1469 N N . VAL A 1 185 ? 2.816 -1.857 23.001 1.00 98.12 185 VAL A N 1
ATOM 1470 C CA . VAL A 1 185 ? 1.956 -1.280 24.044 1.00 98.12 185 VAL A CA 1
ATOM 1471 C C . VAL A 1 185 ? 0.837 -2.248 24.426 1.00 98.12 185 VAL A C 1
ATOM 1473 O O . VAL A 1 185 ? 0.563 -3.231 23.731 1.00 98.12 185 VAL A O 1
ATOM 1476 N N . THR A 1 186 ? 0.184 -1.977 25.549 1.00 98.25 186 THR A N 1
ATOM 1477 C CA . THR A 1 186 ? -1.011 -2.699 25.997 1.00 98.25 186 THR A CA 1
ATOM 1478 C C . THR A 1 186 ? -2.225 -2.384 25.122 1.00 98.25 186 THR A C 1
ATOM 1480 O O . THR A 1 186 ? -2.243 -1.429 24.342 1.00 98.25 186 THR A O 1
ATOM 1483 N N . PHE A 1 187 ? -3.271 -3.204 25.249 1.00 97.44 187 PHE A N 1
ATOM 1484 C CA . PHE A 1 187 ? -4.536 -2.972 24.557 1.00 97.44 187 PHE A CA 1
ATOM 1485 C C . PHE A 1 187 ? -5.119 -1.601 24.918 1.00 97.44 187 PHE A C 1
ATOM 1487 O O . PHE A 1 187 ? -5.523 -0.853 24.033 1.00 97.44 187 PHE A O 1
ATOM 1494 N N . GLU A 1 188 ? -5.125 -1.268 26.207 1.00 97.69 188 GLU A N 1
ATOM 1495 C CA . GLU A 1 188 ? -5.647 -0.017 26.748 1.00 97.69 188 GLU A CA 1
ATOM 1496 C C . GLU A 1 188 ? -4.862 1.191 26.223 1.00 97.69 188 GLU A C 1
ATOM 1498 O O . GLU A 1 188 ? -5.468 2.115 25.688 1.00 97.69 188 GLU A O 1
ATOM 1503 N N . GLU A 1 189 ? -3.527 1.145 26.255 1.00 97.81 189 GLU A N 1
ATOM 1504 C CA . GLU A 1 189 ? -2.678 2.217 25.711 1.00 97.81 189 GLU A CA 1
ATOM 1505 C C . GLU A 1 189 ? -2.898 2.426 24.207 1.00 97.81 189 GLU A C 1
ATOM 1507 O O . GLU A 1 189 ? -2.876 3.554 23.712 1.00 97.81 189 GLU A O 1
ATOM 1512 N N . TYR A 1 190 ? -3.145 1.348 23.458 1.00 97.19 190 TYR A N 1
ATOM 1513 C CA . TYR A 1 190 ? -3.468 1.469 22.041 1.00 97.19 190 TYR A CA 1
ATOM 1514 C C . TYR A 1 190 ? -4.849 2.102 21.821 1.00 97.19 190 TYR A C 1
ATOM 1516 O O . TYR A 1 190 ? -5.017 2.909 20.908 1.00 97.19 190 TYR A O 1
ATOM 1524 N N . ILE A 1 191 ? -5.847 1.778 22.650 1.00 95.44 191 ILE A N 1
ATOM 1525 C CA . ILE A 1 191 ? -7.152 2.454 22.611 1.00 95.44 191 ILE A CA 1
ATOM 1526 C C . ILE A 1 191 ? -6.996 3.946 22.925 1.00 95.44 191 ILE A C 1
ATOM 1528 O O . ILE A 1 191 ? -7.574 4.770 22.212 1.00 95.44 191 ILE A O 1
ATOM 1532 N N . ASP A 1 192 ? -6.182 4.298 23.918 1.00 95.38 192 ASP A N 1
ATOM 1533 C CA . ASP A 1 192 ? -5.897 5.692 24.260 1.00 95.38 192 ASP A CA 1
ATOM 1534 C C . ASP A 1 192 ? -5.256 6.434 23.081 1.00 95.38 192 ASP A C 1
ATOM 1536 O O . ASP A 1 192 ? -5.702 7.528 22.735 1.00 95.38 192 ASP A O 1
ATOM 1540 N N . LEU A 1 193 ? -4.303 5.816 22.372 1.00 93.94 193 LEU A N 1
ATOM 1541 C CA . LEU A 1 193 ? -3.732 6.373 21.140 1.00 93.94 193 LEU A CA 1
ATOM 1542 C C . LEU A 1 193 ? -4.808 6.674 20.086 1.00 93.94 193 LEU A C 1
ATOM 1544 O O . LEU A 1 193 ? -4.771 7.736 19.454 1.00 93.94 193 LEU A O 1
ATOM 1548 N N . LEU A 1 194 ? -5.765 5.763 19.875 1.00 92.56 194 LEU A N 1
ATOM 1549 C CA . LEU A 1 194 ? -6.854 5.983 18.919 1.00 92.56 194 LEU A CA 1
ATOM 1550 C C . LEU A 1 194 ? -7.717 7.182 19.326 1.00 92.56 194 LEU A C 1
ATOM 1552 O O . LEU A 1 194 ? -8.034 8.018 18.481 1.00 92.56 194 LEU A O 1
ATOM 1556 N N . VAL A 1 195 ? -8.064 7.287 20.610 1.00 91.56 195 VAL A N 1
ATOM 1557 C CA . VAL A 1 195 ? -8.880 8.384 21.151 1.00 91.56 195 VAL A CA 1
ATOM 1558 C C . VAL A 1 195 ? -8.141 9.721 21.076 1.00 91.56 195 VAL A C 1
ATOM 1560 O O . VAL A 1 195 ? -8.706 10.712 20.609 1.00 91.56 195 VAL A O 1
ATOM 1563 N N . GLU A 1 196 ? -6.877 9.769 21.494 1.00 91.38 196 GLU A N 1
ATOM 1564 C CA . GLU A 1 196 ? -6.060 10.985 21.443 1.00 91.38 196 GLU A CA 1
ATOM 1565 C C . GLU A 1 196 ? -5.826 11.450 20.004 1.00 91.38 196 GLU A C 1
ATOM 1567 O O . GLU A 1 196 ? -5.907 12.647 19.715 1.00 91.38 196 GLU A O 1
ATOM 1572 N N . SER A 1 197 ? -5.660 10.514 19.065 1.00 90.06 197 SER A N 1
ATOM 1573 C CA . SER A 1 197 ? -5.556 10.843 17.641 1.00 90.06 197 SER A CA 1
ATOM 1574 C C . SER A 1 197 ? -6.792 11.582 17.115 1.00 90.06 197 SER A C 1
ATOM 1576 O O . SER A 1 197 ? -6.664 12.458 16.255 1.00 90.06 197 SER A O 1
ATOM 1578 N N . GLU A 1 198 ? -7.987 11.276 17.634 1.00 86.19 198 GLU A N 1
ATOM 1579 C CA . GLU A 1 198 ? -9.205 12.023 17.290 1.00 86.19 198 GLU A CA 1
ATOM 1580 C C . GLU A 1 198 ? -9.219 13.426 17.864 1.00 86.19 198 GLU A C 1
ATOM 1582 O O . GLU A 1 198 ? -9.577 14.380 17.167 1.00 86.19 198 GLU A O 1
ATOM 1587 N N . LYS A 1 199 ? -8.821 13.566 19.129 1.00 87.19 199 LYS A N 1
ATOM 1588 C CA . LYS A 1 199 ? -8.782 14.868 19.797 1.00 87.19 199 LYS A CA 1
ATOM 1589 C C . LYS A 1 199 ? -7.828 15.811 19.072 1.00 87.19 199 LYS A C 1
ATOM 1591 O O . LYS A 1 199 ? -8.205 16.944 18.776 1.00 87.19 199 LYS A O 1
ATOM 1596 N N . ILE A 1 200 ? -6.641 15.326 18.705 1.00 84.94 200 ILE A N 1
ATOM 1597 C CA . ILE A 1 200 ? -5.653 16.090 17.931 1.00 84.94 200 ILE A CA 1
ATOM 1598 C C . ILE A 1 200 ? -6.243 16.530 16.587 1.00 84.94 200 ILE A C 1
ATOM 1600 O O . ILE A 1 200 ? -6.142 17.702 16.220 1.00 84.94 200 ILE A O 1
ATOM 1604 N N . ALA A 1 201 ? -6.919 15.628 15.871 1.00 80.69 201 ALA A N 1
ATOM 1605 C CA . ALA A 1 201 ? -7.539 15.950 14.589 1.00 80.69 201 ALA A CA 1
ATOM 1606 C C . ALA A 1 201 ? -8.648 17.014 14.710 1.00 80.69 201 ALA A C 1
ATOM 1608 O O . ALA A 1 201 ? -8.766 17.888 13.845 1.00 80.69 201 ALA A O 1
ATOM 1609 N N . LEU A 1 202 ? -9.450 16.967 15.780 1.00 79.56 202 LEU A N 1
ATOM 1610 C CA . LEU A 1 202 ? -10.506 17.947 16.049 1.00 79.56 202 LEU A CA 1
ATOM 1611 C C . LEU A 1 202 ? -9.927 19.336 16.360 1.00 79.56 202 LEU A C 1
ATOM 1613 O O . LEU A 1 202 ? -10.389 20.343 15.815 1.00 79.56 202 LEU A O 1
ATOM 1617 N N . VAL A 1 203 ? -8.883 19.389 17.189 1.00 76.94 203 VAL A N 1
ATOM 1618 C CA . VAL A 1 203 ? -8.147 20.625 17.491 1.00 76.94 203 VAL A CA 1
ATOM 1619 C C . VAL A 1 203 ? -7.530 21.188 16.209 1.00 76.94 203 VAL A C 1
ATOM 1621 O O . VAL A 1 203 ? -7.718 22.364 15.906 1.00 76.94 203 VAL A O 1
ATOM 1624 N N . GLY A 1 204 ? -6.887 20.347 15.394 1.00 67.62 204 GLY A N 1
ATOM 1625 C CA . GLY A 1 204 ? -6.296 20.750 14.118 1.00 67.62 204 GLY A CA 1
ATOM 1626 C C . GLY A 1 204 ? -7.299 21.418 13.171 1.00 67.62 204 GLY A C 1
ATOM 1627 O O . GLY A 1 204 ? -7.014 22.489 12.636 1.00 67.62 204 GLY A O 1
ATOM 1628 N N . LYS A 1 205 ? -8.506 20.852 13.028 1.00 68.00 205 LYS A N 1
ATOM 1629 C CA . LYS A 1 205 ? -9.597 21.473 12.251 1.00 68.00 205 LYS A CA 1
ATOM 1630 C C . LYS A 1 205 ? -10.017 22.831 12.813 1.00 68.00 205 LYS A C 1
ATOM 1632 O O . LYS A 1 205 ? -10.238 23.766 12.053 1.00 68.00 205 LYS A O 1
ATOM 1637 N N . THR A 1 206 ? -10.104 22.933 14.137 1.00 66.06 206 THR A N 1
ATOM 1638 C CA . THR A 1 206 ? -10.577 24.142 14.828 1.00 66.06 206 THR A CA 1
ATOM 1639 C C . THR A 1 206 ? -9.577 25.297 14.718 1.00 66.06 206 THR A C 1
ATOM 1641 O O . THR A 1 206 ? -9.983 26.443 14.551 1.00 66.06 206 THR A O 1
ATOM 1644 N N . PHE A 1 207 ? -8.272 25.014 14.783 1.00 61.19 207 PHE A N 1
ATOM 1645 C CA . PHE A 1 207 ? -7.229 26.046 14.783 1.00 61.19 207 PHE A CA 1
ATOM 1646 C C . PHE A 1 207 ? -6.694 26.398 13.394 1.00 61.19 207 PHE A C 1
ATOM 1648 O O . PHE A 1 207 ? -6.339 27.552 13.160 1.00 61.19 207 PHE A O 1
ATOM 1655 N N . PHE A 1 208 ? -6.626 25.437 12.470 1.00 62.16 208 PHE A N 1
ATOM 1656 C CA . PHE A 1 208 ? -5.967 25.647 11.178 1.00 62.16 208 PHE A CA 1
ATOM 1657 C C . PHE A 1 208 ? -6.922 25.853 9.997 1.00 62.16 208 PHE A C 1
ATOM 1659 O O . PHE A 1 208 ? -6.421 26.059 8.893 1.00 62.16 208 PHE A O 1
ATOM 1666 N N . ASN A 1 209 ? -8.250 25.844 10.210 1.00 46.69 209 ASN A N 1
ATOM 1667 C CA . ASN A 1 209 ? -9.280 26.135 9.195 1.00 46.69 209 ASN A CA 1
ATOM 1668 C C . ASN A 1 209 ? -8.936 25.553 7.803 1.00 46.69 209 ASN A C 1
ATOM 1670 O O . ASN A 1 209 ? -8.906 26.259 6.792 1.00 46.69 209 ASN A O 1
ATOM 1674 N N . LYS A 1 210 ? -8.626 24.254 7.769 1.00 45.59 210 LYS A N 1
ATOM 1675 C CA . LYS A 1 210 ? -8.490 23.460 6.544 1.00 45.59 210 LYS A CA 1
ATOM 1676 C C . LYS A 1 210 ? -9.487 22.316 6.552 1.00 45.59 210 LYS A C 1
ATOM 1678 O O . LYS A 1 210 ? -9.647 21.687 7.623 1.00 45.59 210 LYS A O 1
#

Secondary structure (DSSP, 8-state):
---EEEEE-TTS-EEEEETTT--EEEEE-TTT--EEEGGGEEEPTTSPEEEEEHHHHHHHHHHHHHHTHHHHHHHHHHHHHHTTT--B---HHHHHHHHHHHTTB-TTT-PBP-TTTEEEEESS-GGGSS--B-TTTEEEEEHHHHHHHTTS-HHHHHHSHHHHHH--HHHHHHHHHHHHHHHTS-HHHHHHHHHHHHHHHHHHHHHH--